Protein AF-A0A9P5EF82-F1 (afdb_monomer)

Foldseek 3Di:
DDDDDDDDDDDPPPDPPPPPPPPDDQKFADDAPQEDDDLAAADDQQYFYFDPWKWKWKDADPPPPTHTHTKGKAAVLLNLAQQQALVCSVDHDDDVVDLPDDCLNVLSAMEIETEMEHDFKMKMKMFTDNPDFQCAQVQKAKPPRPQPWDWDAPDRGMIITTDGDDQAWDKIWIDGNVQDPPNGGSYIYIYTHHYDDDPVLPDDPVDPQEQEQEADEDEQVSQPAGQEYEDDAGGYFYDDPPTGQLDAHEYHQSHQEYEYERNYEYQHAYEHAHPDQEGEDEYAYEHEPSSARRQQFNVVRGGNDHDPVGRDDSYHYPNDDPNRDYYYYHYHYD

Mean predicted aligned error: 6.25 Å

InterPro domains:
  IPR012334 Pectin lyase fold [G3DSA:2.160.20.10] (203-334)
  IPR023226 Glycoside hydrolase, family 49, N-terminal domain [PF17433] (24-184)
  IPR035953 Dextranase, N-terminal [G3DSA:2.60.350.10] (21-201)
  IPR035953 Dextranase, N-terminal [SSF101596] (24-195)

Radius of gyration: 23.67 Å; Cα contacts (8 Å, |Δi|>4): 769; chains: 1; bounding box: 60×86×52 Å

Sequence (334 aa):
MILPCWKFFSFLAAARLCELNDPESDITTWWHENSVVNTNTSVAADEVRRSRRYNVSVSLAGEDDFHHSFVYESIPRNGNGKMSDPAQPEEEYDFADGDGITIEAVEGINMDWTQFIYRKDVDVRIVTTDGSSIVTVSNVVIRPVDLGFTVKRPKYNTVLIRVPYQKSGTRFSVEFKDDLFTEEPRNGLIIFASPPLPKDLIPSKTSSNIQVIR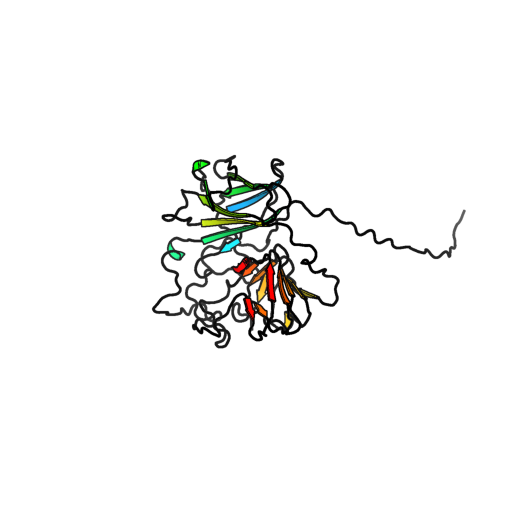PGKMTQDTFGSKPTMIFESGIHWIEKNGVLGKDHIKLSPKTHYVYFKPGAYVKAALEYTTTHPTFLTVGYGVLSGENYVYVAHTIKNYTAVKDDRFSLRMFWHQSAMDNQTWHCIGPTLN

Solvent-accessible surface area (backbone atoms only — not comparable to full-atom values): 18616 Å² total; per-residue (Å²): 133,86,83,87,87,86,86,88,81,86,80,83,78,79,78,75,82,72,76,78,77,71,78,80,68,56,63,46,60,43,76,66,88,58,52,41,72,63,93,68,49,60,73,59,79,71,45,41,49,28,38,74,43,52,50,41,26,43,20,54,64,88,67,81,60,65,47,63,31,42,31,37,42,47,46,62,62,38,25,48,66,58,22,22,29,59,88,41,57,88,43,64,57,88,52,96,85,56,88,84,76,72,63,49,63,77,73,59,33,32,44,29,36,34,59,35,36,42,71,50,42,25,31,40,38,41,32,48,66,72,74,57,69,53,89,49,62,90,39,53,47,54,39,70,76,82,73,75,61,54,71,44,59,91,45,60,38,30,41,36,35,44,46,74,64,44,91,83,29,52,71,36,41,50,39,47,64,96,42,39,58,86,92,46,46,29,70,30,36,35,42,35,48,30,40,74,75,59,70,92,78,53,84,67,84,88,45,91,50,53,34,78,43,68,57,41,85,35,47,84,85,70,65,66,64,31,40,28,38,36,38,40,56,38,42,27,26,36,37,43,97,89,26,46,29,51,47,63,48,73,43,32,52,57,25,37,33,42,36,28,32,64,47,13,38,34,43,37,31,38,33,40,40,28,77,56,58,60,31,39,40,29,27,55,14,38,40,23,47,63,54,48,34,67,50,19,10,59,90,62,68,18,23,50,47,85,39,100,85,46,31,68,49,65,74,39,61,88,48,74,58,90,82,53,44,77,46,80,50,62,59,42,80,83

pLDDT: mean 91.87, std 15.98, range [27.56, 98.94]

Structure (mmCIF, N/CA/C/O backbone):
data_AF-A0A9P5EF82-F1
#
_entry.id   AF-A0A9P5EF82-F1
#
loop_
_atom_site.group_PDB
_atom_site.id
_atom_site.type_symbol
_atom_site.label_atom_id
_atom_site.label_alt_id
_atom_site.label_comp_id
_atom_site.label_asym_id
_atom_site.label_entity_id
_atom_site.label_seq_id
_atom_site.pdbx_PDB_ins_code
_atom_site.Cartn_x
_atom_site.Cartn_y
_atom_site.Cartn_z
_atom_site.occupancy
_atom_site.B_iso_or_equiv
_atom_site.auth_seq_id
_atom_site.auth_comp_id
_atom_site.auth_asym_id
_atom_site.auth_atom_id
_atom_site.pdbx_PDB_model_num
ATOM 1 N N . MET A 1 1 ? 19.360 66.299 26.617 1.00 33.91 1 MET A N 1
ATOM 2 C CA . MET A 1 1 ? 19.340 66.410 25.142 1.00 33.91 1 MET A CA 1
ATOM 3 C C . MET A 1 1 ? 20.458 65.523 24.604 1.00 33.91 1 MET A C 1
ATOM 5 O O . MET A 1 1 ? 21.537 65.607 25.163 1.00 33.91 1 MET A O 1
ATOM 9 N N . ILE A 1 2 ? 20.184 64.704 23.578 1.00 33.34 2 ILE A N 1
ATOM 10 C CA . ILE A 1 2 ? 21.154 63.938 22.754 1.00 33.34 2 ILE A CA 1
ATOM 11 C C . ILE A 1 2 ? 21.987 62.833 23.469 1.00 33.34 2 ILE A C 1
ATOM 13 O O . ILE A 1 2 ? 22.946 63.083 24.188 1.00 33.34 2 ILE A O 1
ATOM 17 N N . LEU A 1 3 ? 21.593 61.585 23.182 1.00 30.75 3 LEU A N 1
ATOM 18 C CA . LEU A 1 3 ? 22.418 60.364 23.018 1.00 30.75 3 LEU A CA 1
ATOM 19 C C . LEU A 1 3 ? 22.772 60.229 21.507 1.00 30.75 3 LEU A C 1
ATOM 21 O O . LEU A 1 3 ? 22.269 61.053 20.739 1.00 30.75 3 LEU A O 1
ATOM 25 N N . PRO A 1 4 ? 23.463 59.181 20.995 1.00 53.03 4 PRO A N 1
ATOM 26 C CA . PRO A 1 4 ? 24.239 58.102 21.629 1.00 53.03 4 PRO A CA 1
ATOM 27 C C . PRO A 1 4 ? 25.746 58.272 21.258 1.00 53.03 4 PRO A C 1
ATOM 29 O O . PRO A 1 4 ? 26.153 59.392 20.978 1.00 53.03 4 PRO A O 1
ATOM 32 N N . CYS A 1 5 ? 26.676 57.305 21.216 1.00 29.88 5 CYS A N 1
ATOM 33 C CA . CYS A 1 5 ? 26.733 55.862 21.532 1.00 29.88 5 CYS A CA 1
ATOM 34 C C . CYS A 1 5 ? 28.132 55.596 22.180 1.00 29.88 5 CYS A C 1
ATOM 36 O O . CYS A 1 5 ? 28.610 56.490 22.866 1.00 29.88 5 CYS A O 1
ATOM 38 N N . TRP A 1 6 ? 28.884 54.489 22.096 1.00 27.95 6 TRP A N 1
ATOM 39 C CA . TRP A 1 6 ? 28.850 53.209 21.358 1.00 27.95 6 TRP A CA 1
ATOM 40 C C . TRP A 1 6 ? 28.968 52.017 22.331 1.00 27.95 6 TRP A C 1
ATOM 42 O O . TRP A 1 6 ? 29.100 52.197 23.540 1.00 27.95 6 TRP A O 1
ATOM 52 N N . LYS A 1 7 ? 28.926 50.783 21.811 1.00 31.58 7 LYS A N 1
ATOM 53 C CA . LYS A 1 7 ? 29.223 49.549 22.560 1.00 31.58 7 LYS A CA 1
ATOM 54 C C . LYS A 1 7 ? 30.123 48.622 21.745 1.00 31.58 7 LYS A C 1
ATOM 56 O O . LYS A 1 7 ? 29.909 48.478 20.548 1.00 31.58 7 LYS A O 1
ATOM 61 N N . PHE A 1 8 ? 31.014 47.906 22.427 1.00 29.19 8 PHE A N 1
ATOM 62 C CA . PHE A 1 8 ? 31.542 46.616 21.981 1.00 29.19 8 PHE A CA 1
ATOM 63 C C . PHE A 1 8 ? 31.562 45.663 23.179 1.00 29.19 8 PHE A C 1
ATOM 65 O O . PHE A 1 8 ? 32.295 45.889 24.134 1.00 29.19 8 PHE A O 1
ATOM 72 N N . PHE A 1 9 ? 30.740 44.615 23.129 1.00 32.44 9 PHE A N 1
ATOM 73 C CA . PHE A 1 9 ? 30.825 43.449 24.009 1.00 32.44 9 PHE A CA 1
ATOM 74 C C . PHE A 1 9 ? 30.297 42.239 23.238 1.00 32.44 9 PHE A C 1
ATOM 76 O O . PHE A 1 9 ? 29.135 42.216 22.829 1.00 32.44 9 PHE A O 1
ATOM 83 N N . SER A 1 10 ? 31.165 41.259 23.004 1.00 27.56 10 SER A N 1
ATOM 84 C CA . SER A 1 10 ? 30.836 40.053 22.244 1.00 27.56 10 SER A CA 1
ATOM 85 C C . SER A 1 10 ? 30.016 39.090 23.100 1.00 27.56 10 SER A C 1
ATOM 87 O O . SER A 1 10 ? 30.459 38.679 24.170 1.00 27.56 10 SER A O 1
ATOM 89 N N . PHE A 1 11 ? 28.839 38.688 22.621 1.00 30.27 11 PHE A N 1
ATOM 90 C CA . PHE A 1 11 ? 28.053 37.637 23.265 1.00 30.27 11 PHE A CA 1
ATOM 91 C C . PHE A 1 11 ? 28.627 36.254 22.936 1.00 30.27 11 PHE A C 1
ATOM 93 O O . PHE A 1 11 ? 28.590 35.826 21.783 1.00 30.27 11 PHE A O 1
ATOM 100 N N . LEU A 1 12 ? 29.060 35.507 23.958 1.00 31.36 12 LEU A N 1
ATOM 101 C CA . LEU A 1 12 ? 29.078 34.046 23.869 1.00 31.36 12 LEU A CA 1
ATOM 102 C C . LEU A 1 12 ? 27.631 33.545 23.952 1.00 31.36 12 LEU A C 1
ATOM 104 O O . LEU A 1 12 ? 27.089 33.336 25.037 1.00 31.36 12 LEU A O 1
ATOM 108 N N . ALA A 1 13 ? 27.003 33.341 22.797 1.00 32.06 13 ALA A N 1
ATOM 109 C CA . ALA A 1 13 ? 25.751 32.603 22.708 1.00 32.06 13 ALA A CA 1
ATOM 110 C C . ALA A 1 13 ? 26.040 31.100 22.868 1.00 32.06 13 ALA A C 1
ATOM 112 O O . ALA A 1 13 ? 26.256 30.384 21.891 1.00 32.06 13 ALA A O 1
ATOM 113 N N . ALA A 1 14 ? 26.070 30.620 24.114 1.00 32.91 14 ALA A N 1
ATOM 114 C CA . ALA A 1 14 ? 26.144 29.194 24.412 1.00 32.91 14 ALA A CA 1
ATOM 115 C C . ALA A 1 14 ? 24.828 28.512 23.999 1.00 32.91 14 ALA A C 1
ATOM 117 O O . ALA A 1 14 ? 23.885 28.414 24.787 1.00 32.91 14 ALA A O 1
ATOM 118 N N . ALA A 1 15 ? 24.758 28.071 22.742 1.00 34.19 15 ALA A N 1
ATOM 119 C CA . ALA A 1 15 ? 23.610 27.370 22.187 1.00 34.19 15 ALA A CA 1
ATOM 120 C C . ALA A 1 15 ? 23.435 26.001 22.866 1.00 34.19 15 ALA A C 1
ATOM 122 O O . ALA A 1 15 ? 23.972 24.988 22.419 1.00 34.19 15 ALA A O 1
ATOM 123 N N . ARG A 1 16 ? 22.659 25.962 23.955 1.00 34.47 16 ARG A N 1
ATOM 124 C CA . ARG A 1 16 ? 22.084 24.708 24.444 1.00 34.47 16 ARG A CA 1
ATOM 125 C C . ARG A 1 16 ? 21.161 24.164 23.361 1.00 34.47 16 ARG A C 1
ATOM 127 O O . ARG A 1 16 ? 20.091 24.726 23.135 1.00 34.47 16 ARG A O 1
ATOM 134 N N . LEU A 1 17 ? 21.540 23.039 22.757 1.00 35.22 17 LEU A N 1
ATOM 135 C CA . LEU A 1 17 ? 20.566 22.151 22.137 1.00 35.22 17 LEU A CA 1
ATOM 136 C C . LEU A 1 17 ? 19.694 21.574 23.259 1.00 35.22 17 LEU A C 1
ATOM 138 O O . LEU A 1 17 ? 19.993 20.528 23.827 1.00 35.22 17 LEU A O 1
ATOM 142 N N . CYS A 1 18 ? 18.610 22.273 23.584 1.00 32.91 18 CYS A N 1
ATOM 143 C CA . CYS A 1 18 ? 17.400 21.564 23.955 1.00 32.91 18 CYS A CA 1
ATOM 144 C C . CYS A 1 18 ? 16.834 21.001 22.653 1.00 32.91 18 CYS A C 1
ATOM 146 O O . CYS A 1 18 ? 16.188 21.723 21.895 1.00 32.91 18 CYS A O 1
ATOM 148 N N . GLU A 1 19 ? 17.082 19.720 22.392 1.00 40.50 19 GLU A N 1
ATOM 149 C CA . GLU A 1 19 ? 16.173 18.961 21.544 1.00 40.50 19 GLU A CA 1
ATOM 150 C C . GLU A 1 19 ? 14.799 19.027 22.222 1.00 40.50 19 GLU A C 1
ATOM 152 O O . GLU A 1 19 ? 14.602 18.448 23.297 1.00 40.50 19 GLU A O 1
ATOM 157 N N . LEU A 1 20 ? 13.859 19.778 21.636 1.00 35.59 20 LEU A N 1
ATOM 158 C CA . LEU A 1 20 ? 12.455 19.590 21.972 1.00 35.59 20 LEU A CA 1
ATOM 159 C C . LEU A 1 20 ? 12.095 18.186 21.491 1.00 35.59 20 LEU A C 1
ATOM 161 O O . LEU A 1 20 ? 11.847 17.955 20.311 1.00 35.59 20 LEU A O 1
ATOM 165 N N . ASN A 1 21 ? 12.102 17.248 22.432 1.00 41.69 21 ASN A N 1
ATOM 166 C CA . ASN A 1 21 ? 11.398 15.992 22.280 1.00 41.69 21 ASN A CA 1
ATOM 167 C C . ASN A 1 21 ? 9.902 16.323 22.293 1.00 41.69 21 ASN A C 1
ATOM 169 O O . ASN A 1 21 ? 9.271 16.272 23.350 1.00 41.69 21 ASN A O 1
ATOM 173 N N . ASP A 1 22 ? 9.360 16.699 21.131 1.00 46.22 22 ASP A N 1
ATOM 174 C CA . ASP A 1 22 ? 7.915 16.683 20.921 1.00 46.22 22 ASP A CA 1
ATOM 175 C C . ASP A 1 22 ? 7.404 15.295 21.337 1.00 46.22 22 ASP A C 1
ATOM 177 O O . ASP A 1 22 ? 7.985 14.279 20.927 1.00 46.22 22 ASP A O 1
ATOM 181 N N . PRO A 1 23 ? 6.371 15.214 22.195 1.00 59.19 23 PRO A N 1
ATOM 182 C CA . PRO A 1 23 ? 5.879 13.936 22.678 1.00 59.19 23 PRO A CA 1
ATOM 183 C C . PRO A 1 23 ? 5.382 13.109 21.492 1.00 59.19 23 PRO A C 1
ATOM 185 O O . PRO A 1 23 ? 4.527 13.549 20.724 1.00 59.19 23 PRO A O 1
ATOM 188 N N . GLU A 1 24 ? 5.934 11.906 21.327 1.00 77.19 24 GLU A N 1
ATOM 189 C CA . GLU A 1 24 ? 5.551 11.032 20.221 1.00 77.19 24 GLU A CA 1
ATOM 190 C C . GLU A 1 24 ? 4.060 10.695 20.308 1.00 77.19 24 GLU A C 1
ATOM 192 O O . GLU A 1 24 ? 3.641 10.004 21.236 1.00 77.19 24 GLU A O 1
ATOM 197 N N . SER A 1 25 ? 3.283 11.166 19.328 1.00 88.19 25 SER A N 1
ATOM 198 C CA . SER A 1 25 ? 1.824 11.043 19.336 1.00 88.19 25 SER A CA 1
ATOM 199 C C . SER A 1 25 ? 1.349 9.607 19.577 1.00 88.19 25 SER A C 1
ATOM 201 O O . SER A 1 25 ? 1.890 8.644 19.015 1.00 88.19 25 SER A O 1
ATOM 203 N N . ASP A 1 26 ? 0.299 9.476 20.390 1.00 95.69 26 ASP A N 1
ATOM 204 C CA . ASP A 1 26 ? -0.364 8.202 20.670 1.00 95.69 26 ASP A CA 1
ATOM 205 C C . ASP A 1 26 ? -1.111 7.637 19.456 1.00 95.69 26 ASP A C 1
ATOM 207 O O . ASP A 1 26 ? -1.327 6.427 19.397 1.00 95.69 26 ASP A O 1
ATOM 211 N N . ILE A 1 27 ? -1.467 8.495 18.492 1.00 97.31 27 ILE A N 1
ATOM 212 C CA . ILE A 1 27 ? -2.071 8.141 17.202 1.00 97.31 27 ILE A CA 1
ATOM 213 C C . ILE A 1 27 ? -1.319 8.869 16.076 1.00 97.31 27 ILE A C 1
ATOM 215 O O . ILE A 1 27 ? -1.020 10.060 16.175 1.00 97.31 27 ILE A O 1
ATOM 219 N N . THR A 1 28 ? -1.042 8.181 14.969 1.00 98.06 28 THR A N 1
ATOM 220 C CA . THR A 1 28 ? -0.616 8.812 13.710 1.00 98.06 28 THR A CA 1
ATOM 221 C C . THR A 1 28 ? -1.421 8.242 12.551 1.00 98.06 28 THR A C 1
ATOM 223 O O . THR A 1 28 ? -1.208 7.099 12.144 1.00 98.06 28 THR A O 1
ATOM 226 N N . THR A 1 29 ? -2.317 9.057 12.003 1.00 98.62 29 THR A N 1
ATOM 227 C CA . THR A 1 29 ? -2.958 8.842 10.701 1.00 98.62 29 THR A CA 1
ATOM 228 C C . THR A 1 29 ? -2.296 9.734 9.640 1.00 98.62 29 THR A C 1
ATOM 230 O O . THR A 1 29 ? -1.375 10.499 9.940 1.00 98.62 29 THR A O 1
ATOM 233 N N . TRP A 1 30 ? -2.728 9.624 8.385 1.00 98.69 30 TRP A N 1
ATOM 234 C CA . TRP A 1 30 ? -2.288 10.480 7.280 1.00 98.69 30 TRP A CA 1
ATOM 235 C C . TRP A 1 30 ? -3.363 10.573 6.192 1.00 98.69 30 TRP A C 1
ATOM 237 O O . TRP A 1 30 ? -4.360 9.848 6.225 1.00 98.69 30 TRP A O 1
ATOM 247 N N . TRP A 1 31 ? -3.143 11.470 5.229 1.00 98.56 31 TRP A N 1
ATOM 248 C CA . TRP A 1 31 ? -4.040 11.752 4.110 1.00 98.56 31 TRP A CA 1
ATOM 249 C C . TRP A 1 31 ? -3.258 11.976 2.803 1.00 98.56 31 TRP A C 1
ATOM 251 O O . TRP A 1 31 ? -2.053 12.227 2.843 1.00 98.56 31 TRP A O 1
ATOM 261 N N . HIS A 1 32 ? -3.948 11.896 1.661 1.00 98.44 32 HIS A N 1
ATOM 262 C CA . HIS A 1 32 ? -3.434 12.256 0.333 1.00 98.44 32 HIS A CA 1
ATOM 263 C C . HIS A 1 32 ? -4.398 13.249 -0.321 1.00 98.44 32 HIS A C 1
ATOM 265 O O . HIS A 1 32 ? -5.534 12.892 -0.635 1.00 98.44 32 HIS A O 1
ATOM 271 N N . GLU A 1 33 ? -3.948 14.488 -0.536 1.00 97.75 33 GLU A N 1
ATOM 272 C CA . GLU A 1 33 ? -4.777 15.539 -1.150 1.00 97.75 33 GLU A CA 1
ATOM 273 C C . GLU A 1 33 ? -5.149 15.202 -2.599 1.00 97.75 33 GLU A C 1
ATOM 275 O O . GLU A 1 33 ? -6.315 15.295 -2.975 1.00 97.75 33 GLU A O 1
ATOM 280 N N . ASN A 1 34 ? -4.180 14.733 -3.395 1.00 98.00 34 ASN A N 1
ATOM 281 C CA . ASN A 1 34 ? -4.419 14.285 -4.767 1.00 98.00 34 ASN A CA 1
ATOM 282 C C . ASN A 1 34 ? -4.954 12.843 -4.767 1.00 98.00 34 ASN A C 1
ATOM 284 O O . ASN A 1 34 ? -4.248 11.885 -5.089 1.00 98.00 34 ASN A O 1
ATOM 288 N N . SER A 1 35 ? -6.193 12.679 -4.301 1.00 98.25 35 SER A N 1
ATOM 289 C CA . SER A 1 35 ? -6.866 11.385 -4.210 1.00 98.25 35 SER A CA 1
ATOM 290 C C . SER A 1 35 ? -8.224 11.379 -4.899 1.00 98.25 35 SER A C 1
ATOM 292 O O . SER A 1 35 ? -9.061 12.261 -4.691 1.00 98.25 35 SER A O 1
ATOM 294 N N . VAL A 1 36 ? -8.459 10.334 -5.690 1.00 98.56 36 VAL A N 1
ATOM 295 C CA . VAL A 1 36 ? -9.639 10.201 -6.547 1.00 98.56 36 VAL A CA 1
ATOM 296 C C . VAL A 1 36 ? -10.425 8.943 -6.216 1.00 98.56 36 VAL A C 1
ATOM 298 O O . VAL A 1 36 ? -9.857 7.882 -5.961 1.00 98.56 36 VAL A O 1
ATOM 301 N N . VAL A 1 37 ? -11.752 9.056 -6.258 1.00 98.12 37 VAL A N 1
ATOM 302 C CA . VAL A 1 37 ? -12.634 7.889 -6.337 1.00 98.12 37 VAL A CA 1
ATOM 303 C C . VAL A 1 37 ? -12.758 7.540 -7.813 1.00 98.12 37 VAL A C 1
ATOM 305 O O . VAL A 1 37 ? -13.387 8.267 -8.579 1.00 98.12 37 VAL A O 1
ATOM 308 N N . ASN A 1 38 ? -12.123 6.444 -8.209 1.00 97.75 38 ASN A N 1
ATOM 309 C CA . ASN A 1 38 ? -12.163 5.906 -9.560 1.00 97.75 38 ASN A CA 1
ATOM 310 C C . ASN A 1 38 ? -12.310 4.394 -9.439 1.00 97.75 38 ASN A C 1
ATOM 312 O O . ASN A 1 38 ? -11.459 3.749 -8.835 1.00 97.75 38 ASN A O 1
ATOM 316 N N . THR A 1 39 ? -13.370 3.835 -10.010 1.00 97.00 39 THR A N 1
ATOM 317 C CA . THR A 1 39 ? -13.728 2.424 -9.837 1.00 97.00 39 THR A CA 1
ATOM 318 C C . THR A 1 39 ? -13.354 1.538 -11.027 1.00 97.00 39 THR A C 1
ATOM 320 O O . THR A 1 39 ? -13.442 0.320 -10.905 1.00 97.00 39 THR A O 1
ATOM 323 N N . ASN A 1 40 ? -12.967 2.135 -12.167 1.00 95.06 40 ASN A N 1
ATOM 324 C CA . ASN A 1 40 ? -13.014 1.480 -13.483 1.00 95.06 40 ASN A CA 1
ATOM 325 C C . ASN A 1 40 ? -11.701 1.567 -14.281 1.00 95.06 40 ASN A C 1
ATOM 327 O O . ASN A 1 40 ? -11.394 0.637 -15.020 1.00 95.06 40 ASN A O 1
ATOM 331 N N . THR A 1 41 ? -10.942 2.664 -14.168 1.00 96.94 41 THR A N 1
ATOM 332 C CA . THR A 1 41 ? -9.704 2.878 -14.946 1.00 96.94 41 THR A CA 1
ATOM 333 C C . THR A 1 41 ? -8.483 2.975 -14.036 1.00 96.94 41 THR A C 1
ATOM 335 O O . THR A 1 41 ? -8.605 3.067 -12.809 1.00 96.94 41 THR A O 1
ATOM 338 N N . SER A 1 42 ? -7.287 2.999 -14.616 1.00 97.06 42 SER A N 1
ATOM 339 C CA . SER A 1 42 ? -6.107 3.539 -13.939 1.00 97.06 42 SER A CA 1
ATOM 340 C C . SER A 1 42 ? -6.338 4.988 -13.485 1.00 97.06 42 SER A C 1
ATOM 342 O O . SER A 1 42 ? -7.141 5.726 -14.064 1.00 97.06 42 SER A O 1
ATOM 344 N N . VAL A 1 43 ? -5.656 5.371 -12.406 1.00 98.31 43 VAL A N 1
ATOM 345 C CA . VAL A 1 43 ? -5.579 6.755 -11.907 1.00 98.31 43 VAL A CA 1
ATOM 346 C C . VAL A 1 43 ? -4.321 7.430 -12.461 1.00 98.31 43 VAL A C 1
ATOM 348 O O . VAL A 1 43 ? -3.410 6.743 -12.932 1.00 98.31 43 VAL A O 1
ATOM 351 N N . ALA A 1 44 ? -4.235 8.759 -12.407 1.00 98.31 44 ALA A N 1
ATOM 352 C CA . ALA A 1 44 ? -3.066 9.481 -12.901 1.00 98.31 44 ALA A CA 1
ATOM 353 C C . ALA A 1 44 ? -1.778 9.126 -12.128 1.00 98.31 44 ALA A C 1
ATOM 355 O O . ALA A 1 44 ? -1.790 8.542 -11.038 1.00 98.31 44 ALA A O 1
ATOM 356 N N . ALA A 1 45 ? -0.631 9.490 -12.704 1.00 98.44 45 ALA A N 1
ATOM 357 C CA . ALA A 1 45 ? 0.689 9.193 -12.149 1.00 98.44 45 ALA A CA 1
ATOM 358 C C . ALA A 1 45 ? 0.865 9.724 -10.711 1.00 98.44 45 ALA A C 1
ATOM 360 O O . ALA A 1 45 ? 1.423 9.039 -9.851 1.00 98.44 45 ALA A O 1
ATOM 361 N N . ASP A 1 46 ? 0.337 10.921 -10.466 1.00 98.50 46 ASP A N 1
ATOM 362 C CA . ASP A 1 46 ? 0.406 11.703 -9.237 1.00 98.50 46 ASP A CA 1
ATOM 363 C C . ASP A 1 46 ? -0.831 11.570 -8.332 1.00 98.50 46 ASP A C 1
ATOM 365 O O . ASP A 1 46 ? -0.876 12.212 -7.284 1.00 98.50 46 ASP A O 1
ATOM 369 N N . GLU A 1 47 ? -1.815 10.746 -8.703 1.00 98.81 47 GLU A N 1
ATOM 370 C CA . GLU A 1 47 ? -3.039 10.474 -7.933 1.00 98.81 47 GLU A CA 1
ATOM 371 C C . GLU A 1 47 ? -2.939 9.185 -7.098 1.00 98.81 47 GLU A C 1
ATOM 373 O O . GLU A 1 47 ? -2.195 8.262 -7.432 1.00 98.81 47 GLU A O 1
ATOM 378 N N . VAL A 1 48 ? -3.761 9.061 -6.053 1.00 98.81 48 VAL A N 1
ATOM 379 C CA . VAL A 1 48 ? -4.011 7.792 -5.338 1.00 98.81 48 VAL A CA 1
ATOM 380 C C . VAL A 1 48 ? -5.498 7.440 -5.384 1.00 98.81 48 VAL A C 1
ATOM 382 O O . VAL A 1 48 ? -6.351 8.288 -5.110 1.00 98.81 48 VAL A O 1
ATOM 385 N N . ARG A 1 49 ? -5.815 6.172 -5.684 1.00 98.81 49 ARG A N 1
ATOM 386 C CA . ARG A 1 49 ? -7.189 5.657 -5.629 1.00 98.81 49 ARG A CA 1
ATOM 387 C C . ARG A 1 49 ? -7.658 5.584 -4.172 1.00 98.81 49 ARG A C 1
ATOM 389 O O . ARG A 1 49 ? -7.016 4.952 -3.331 1.00 98.81 49 ARG A O 1
ATOM 396 N N . ARG A 1 50 ? -8.766 6.260 -3.878 1.00 98.62 50 ARG A N 1
ATOM 397 C CA . ARG A 1 50 ? -9.427 6.299 -2.569 1.00 98.62 50 ARG A CA 1
ATOM 398 C C . ARG A 1 50 ? -10.716 5.490 -2.622 1.00 98.62 50 ARG A C 1
ATOM 400 O O . ARG A 1 50 ? -11.395 5.535 -3.647 1.00 98.62 50 ARG A O 1
ATOM 407 N N . SER A 1 51 ? -11.076 4.859 -1.505 1.00 98.50 51 SER A N 1
ATOM 408 C CA . SER A 1 51 ? -12.334 4.119 -1.359 1.00 98.50 51 SER A CA 1
ATOM 409 C C . SER A 1 51 ? -13.537 4.880 -1.902 1.00 98.50 51 SER A C 1
ATOM 411 O O . SER A 1 51 ? -13.809 6.027 -1.517 1.00 98.50 51 SER A O 1
ATOM 413 N N . ARG A 1 52 ? -14.302 4.192 -2.750 1.00 96.88 52 ARG A N 1
ATOM 414 C CA . ARG A 1 52 ? -15.645 4.583 -3.187 1.00 96.88 52 ARG A CA 1
ATOM 415 C C . ARG A 1 52 ? -16.671 4.595 -2.048 1.00 96.88 52 ARG A C 1
ATOM 417 O O . ARG A 1 52 ? -17.680 5.296 -2.153 1.00 96.88 52 ARG A O 1
ATOM 424 N N . ARG A 1 53 ? -16.443 3.814 -0.983 1.00 96.75 53 ARG A N 1
ATOM 425 C CA . ARG A 1 53 ? -17.489 3.416 -0.025 1.00 96.75 53 ARG A CA 1
ATOM 426 C C . ARG A 1 53 ? -17.225 3.759 1.437 1.00 96.75 53 ARG A C 1
ATOM 428 O O . ARG A 1 53 ? -18.198 3.978 2.162 1.00 96.75 53 ARG A O 1
ATOM 435 N N . TYR A 1 54 ? -15.979 3.784 1.897 1.00 98.12 54 TYR A N 1
ATOM 436 C CA . TYR A 1 54 ? -15.668 3.901 3.320 1.00 98.12 54 TYR A CA 1
ATOM 437 C C . TYR A 1 54 ? -14.805 5.120 3.634 1.00 98.12 54 TYR A C 1
ATOM 439 O O . TYR A 1 54 ? -13.704 5.291 3.119 1.00 98.12 54 TYR A O 1
ATOM 447 N N . ASN A 1 55 ? -15.268 5.919 4.594 1.00 98.31 55 ASN A N 1
ATOM 448 C CA . ASN A 1 55 ? -14.431 6.860 5.329 1.00 98.31 55 ASN A CA 1
ATOM 449 C C . ASN A 1 55 ? -14.072 6.252 6.688 1.00 98.31 55 ASN A C 1
ATOM 451 O O . ASN A 1 55 ? -14.967 5.870 7.448 1.00 98.31 55 ASN A O 1
ATOM 455 N N . VAL A 1 56 ? -12.781 6.227 7.032 1.00 98.81 56 VAL A N 1
ATOM 456 C CA . VAL A 1 56 ? -12.307 5.812 8.360 1.00 98.81 56 VAL A CA 1
ATOM 457 C C . VAL A 1 56 ? -11.699 6.994 9.115 1.00 98.81 56 VAL A C 1
ATOM 459 O O . VAL A 1 56 ? -11.041 7.872 8.557 1.00 98.81 56 VAL A O 1
ATOM 462 N N . SER A 1 57 ? -11.947 7.027 10.420 1.00 98.81 57 SER A N 1
ATOM 463 C CA . SER A 1 57 ? -11.342 7.973 11.358 1.00 98.81 57 SER A CA 1
ATOM 464 C C . SER A 1 57 ? -11.050 7.278 12.687 1.00 98.81 57 SER A C 1
ATOM 466 O O . SER A 1 57 ? -11.749 6.333 13.053 1.00 98.81 57 SER A O 1
ATOM 468 N N . VAL A 1 58 ? -10.018 7.721 13.401 1.00 98.81 58 VAL A N 1
ATOM 469 C CA . VAL A 1 58 ? -9.518 7.081 14.628 1.00 98.81 58 VAL A CA 1
ATOM 470 C C . VAL A 1 58 ? -9.465 8.107 15.759 1.00 98.81 58 VAL A C 1
ATOM 472 O O . VAL A 1 58 ? -9.049 9.242 15.535 1.00 98.81 58 VAL A O 1
ATOM 475 N N . SER A 1 59 ? -9.891 7.699 16.952 1.00 98.62 59 SER A N 1
ATOM 476 C CA . SER A 1 59 ? -9.842 8.478 18.195 1.00 98.62 59 SER A CA 1
ATOM 477 C C . SER A 1 59 ? -9.202 7.650 19.307 1.00 98.62 59 SER A C 1
ATOM 479 O O . SER A 1 59 ? -9.230 6.417 19.249 1.00 98.62 59 SER A O 1
ATOM 481 N N . LEU A 1 60 ? -8.661 8.295 20.342 1.00 98.44 60 LEU A N 1
ATOM 482 C CA . LEU A 1 60 ? -8.315 7.594 21.578 1.00 98.44 60 LEU A CA 1
ATOM 483 C C . LEU A 1 60 ? -9.585 7.033 22.236 1.00 98.44 60 LEU A C 1
ATOM 485 O O . LEU A 1 60 ? -10.680 7.583 22.113 1.00 98.44 60 LEU A O 1
ATOM 489 N N . ALA A 1 61 ? -9.446 5.884 22.894 1.00 98.38 61 ALA A N 1
ATOM 490 C CA . ALA A 1 61 ? -10.554 5.075 23.393 1.00 98.38 61 ALA A CA 1
ATOM 491 C C . ALA A 1 61 ? -11.519 5.820 24.344 1.00 98.38 61 ALA A C 1
ATOM 493 O O . ALA A 1 61 ? -11.365 5.792 25.565 1.00 98.38 61 ALA A O 1
ATOM 494 N N . GLY A 1 62 ? -12.612 6.351 23.789 1.00 96.94 62 GLY A N 1
ATOM 495 C CA . GLY A 1 62 ? -13.663 7.081 24.501 1.00 96.94 62 GLY A CA 1
ATOM 496 C C . GLY A 1 62 ? -13.551 8.610 24.479 1.00 96.94 62 GLY A C 1
ATOM 497 O O . GLY A 1 62 ? -14.340 9.245 25.173 1.00 96.94 62 GLY A O 1
ATOM 498 N N . GLU A 1 63 ? -12.624 9.197 23.714 1.00 97.50 63 GLU A N 1
ATOM 499 C CA . GLU A 1 63 ? -12.386 10.655 23.706 1.00 97.50 63 GLU A CA 1
ATOM 500 C C . GLU A 1 63 ? -13.223 11.432 22.663 1.00 97.50 63 GLU A C 1
ATOM 502 O O . GLU A 1 63 ? -13.419 12.632 22.819 1.00 97.50 63 GLU A O 1
ATOM 507 N N . ASP A 1 64 ? -13.760 10.760 21.634 1.00 95.44 64 ASP A N 1
ATOM 508 C CA . ASP A 1 64 ? -14.592 11.315 20.533 1.00 95.44 64 ASP A CA 1
ATOM 509 C C . ASP A 1 64 ? -13.913 12.393 19.645 1.00 95.44 64 ASP A C 1
ATOM 511 O O . ASP A 1 64 ? -14.505 12.857 18.669 1.00 95.44 64 ASP A O 1
ATOM 515 N N . ASP A 1 65 ? -12.642 12.732 19.893 1.00 97.31 65 ASP A N 1
ATOM 516 C CA . ASP A 1 65 ? -11.798 13.495 18.960 1.00 97.31 65 ASP A CA 1
ATOM 517 C C . ASP A 1 65 ? -11.253 12.571 17.858 1.00 97.31 65 ASP A C 1
ATOM 519 O O . ASP A 1 65 ? -10.401 11.717 18.107 1.00 97.31 65 ASP A O 1
ATOM 523 N N . PHE A 1 66 ? -11.801 12.682 16.646 1.00 98.19 66 PHE A N 1
ATOM 524 C CA . PHE A 1 66 ? -11.579 11.732 15.553 1.00 98.19 66 PHE A CA 1
ATOM 525 C C . PHE A 1 66 ? -10.756 12.323 14.410 1.00 98.19 66 PHE A C 1
ATOM 527 O O . PH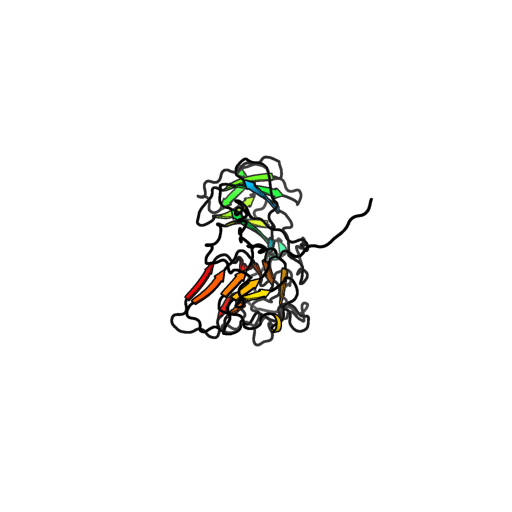E A 1 66 ? -11.255 13.130 13.622 1.00 98.19 66 PHE A O 1
ATOM 534 N N . HIS A 1 67 ? -9.542 11.812 14.223 1.00 98.25 67 HIS A N 1
ATOM 535 C CA . HIS A 1 67 ? -8.677 12.172 13.101 1.00 98.25 67 HIS A CA 1
ATOM 536 C C . HIS A 1 67 ? -8.957 11.273 11.887 1.00 98.25 67 HIS A C 1
ATOM 538 O O . HIS A 1 67 ? -9.135 10.061 12.029 1.00 98.25 67 HIS A O 1
ATOM 544 N N . HIS A 1 68 ? -8.993 11.838 10.679 1.00 98.50 68 HIS A N 1
ATOM 545 C CA . HIS A 1 68 ? -9.181 11.060 9.449 1.00 98.50 68 HIS A CA 1
ATOM 546 C C . HIS A 1 68 ? -7.981 10.151 9.160 1.00 98.50 68 HIS A C 1
ATOM 548 O O . HIS A 1 68 ? -6.836 10.542 9.386 1.00 98.50 68 HIS A O 1
ATOM 554 N N . SER A 1 69 ? -8.249 8.956 8.633 1.00 98.81 69 SER A N 1
ATOM 555 C CA . SER A 1 69 ? -7.241 8.009 8.155 1.00 98.81 69 SER A CA 1
ATOM 556 C C . SER A 1 69 ? -7.539 7.658 6.703 1.00 98.81 69 SER A C 1
ATOM 558 O O . SER A 1 69 ? -8.681 7.335 6.376 1.00 98.81 69 SER A O 1
ATOM 560 N N . PHE A 1 70 ? -6.539 7.763 5.826 1.00 98.88 70 PHE A N 1
ATOM 561 C CA . PHE A 1 70 ? -6.731 7.514 4.400 1.00 98.88 70 PHE A CA 1
ATOM 562 C C . PHE A 1 70 ? -7.151 6.068 4.120 1.00 98.88 70 PHE A C 1
ATOM 564 O O . PHE A 1 70 ? -6.484 5.134 4.564 1.00 98.88 70 PHE A O 1
ATOM 571 N N . VAL A 1 71 ? -8.223 5.905 3.342 1.00 98.94 71 VAL A N 1
ATOM 572 C CA . VAL A 1 71 ? -8.698 4.602 2.868 1.00 98.94 71 VAL A CA 1
ATOM 573 C C . VAL A 1 71 ? -8.328 4.465 1.394 1.00 98.94 71 VAL A C 1
ATOM 575 O O . VAL A 1 71 ? -8.918 5.123 0.534 1.00 98.94 71 VAL A O 1
ATOM 578 N N . TYR A 1 72 ? -7.309 3.657 1.129 1.00 98.94 72 TYR A N 1
ATOM 579 C CA . TYR A 1 72 ? -6.880 3.268 -0.210 1.00 98.94 72 TYR A CA 1
ATOM 580 C C . TYR A 1 72 ? -7.855 2.243 -0.790 1.00 98.94 72 TYR A C 1
ATOM 582 O O . TYR A 1 72 ? -8.436 1.482 -0.023 1.00 98.94 72 TYR A O 1
ATOM 590 N N . GLU A 1 73 ? -7.977 2.196 -2.116 1.00 98.88 73 GLU A N 1
ATOM 591 C CA . GLU A 1 73 ? -8.769 1.193 -2.840 1.00 98.88 73 GLU A CA 1
ATOM 592 C C . GLU A 1 73 ? -7.901 0.497 -3.898 1.00 98.88 73 GLU A C 1
ATOM 594 O O . GLU A 1 73 ? -7.171 1.160 -4.641 1.00 98.88 73 GLU A O 1
ATOM 599 N N . SER A 1 74 ? -8.018 -0.825 -4.011 1.00 98.81 74 SER A N 1
ATOM 600 C CA . SER A 1 74 ? -7.452 -1.625 -5.101 1.00 98.81 74 SER A CA 1
ATOM 601 C C . SER A 1 74 ? -8.552 -2.371 -5.848 1.00 98.81 74 SER A C 1
ATOM 603 O O . SER A 1 74 ? -9.532 -2.821 -5.248 1.00 98.81 74 SER A O 1
ATOM 605 N N . ILE A 1 75 ? -8.402 -2.486 -7.169 1.00 98.62 75 ILE A N 1
ATOM 606 C CA . ILE A 1 75 ? -9.422 -3.035 -8.073 1.00 98.62 75 ILE A CA 1
ATOM 607 C C . ILE A 1 75 ? -8.808 -4.079 -9.018 1.00 98.62 75 ILE A C 1
ATOM 609 O O . ILE A 1 75 ? -7.644 -3.932 -9.402 1.00 98.62 75 ILE A O 1
ATOM 613 N N . PRO A 1 76 ? -9.571 -5.101 -9.452 1.00 98.44 76 PRO A N 1
ATOM 614 C CA . PRO A 1 76 ? -9.135 -6.076 -10.444 1.00 98.44 76 PRO A CA 1
ATOM 615 C C . PRO A 1 76 ? -8.479 -5.420 -11.668 1.00 98.44 76 PRO A C 1
ATOM 617 O O . PRO A 1 76 ? -8.992 -4.450 -12.232 1.00 98.44 76 PRO A O 1
ATOM 620 N N . ARG A 1 77 ? -7.313 -5.946 -12.068 1.00 97.81 77 ARG A N 1
ATOM 621 C CA . ARG A 1 77 ? -6.471 -5.431 -13.169 1.00 97.81 77 ARG A CA 1
ATOM 622 C C . ARG A 1 77 ? -6.027 -3.967 -13.014 1.00 97.81 77 ARG A C 1
ATOM 624 O O . ARG A 1 77 ? -5.588 -3.365 -13.990 1.00 97.81 77 ARG A O 1
ATOM 631 N N . ASN A 1 78 ? -6.150 -3.371 -11.826 1.00 98.19 78 ASN A N 1
ATOM 632 C CA . ASN A 1 78 ? -5.844 -1.963 -11.529 1.00 98.19 78 ASN A CA 1
ATOM 633 C C . ASN A 1 78 ? -6.628 -0.938 -12.378 1.00 98.19 78 ASN A C 1
ATOM 635 O O . ASN A 1 78 ? -6.288 0.246 -12.384 1.00 98.19 78 ASN A O 1
ATOM 639 N N . GLY A 1 79 ? -7.665 -1.375 -13.102 1.00 97.12 79 GLY A N 1
ATOM 640 C CA . GLY A 1 79 ? -8.333 -0.579 -14.136 1.00 97.12 79 GLY A CA 1
ATOM 641 C C . GLY A 1 79 ? -7.539 -0.426 -15.445 1.00 97.12 79 GLY A C 1
ATOM 642 O O . GLY A 1 79 ? -7.883 0.423 -16.260 1.00 97.12 79 GLY A O 1
ATOM 643 N N . ASN A 1 80 ? -6.500 -1.240 -15.670 1.00 97.06 80 ASN A N 1
ATOM 644 C CA . ASN A 1 80 ? -5.746 -1.305 -16.930 1.00 97.06 80 ASN A CA 1
ATOM 645 C C . ASN A 1 80 ? -6.375 -2.261 -17.969 1.00 97.06 80 ASN A C 1
ATOM 647 O O . ASN A 1 80 ? -5.830 -2.423 -19.055 1.00 97.06 80 ASN A O 1
ATOM 651 N N . GLY A 1 81 ? -7.461 -2.972 -17.639 1.00 95.62 81 GLY A N 1
ATOM 652 C CA . GLY A 1 81 ? -7.973 -4.056 -18.492 1.00 95.62 81 GLY A CA 1
ATOM 653 C C . GLY A 1 81 ? -6.929 -5.163 -18.705 1.00 95.62 81 GLY A C 1
ATOM 654 O O . GLY A 1 81 ? -6.068 -5.380 -17.847 1.00 95.62 81 GLY A O 1
ATOM 655 N N . LYS A 1 82 ? -6.974 -5.877 -19.836 1.00 96.44 82 LYS A N 1
ATOM 656 C CA . LYS A 1 82 ? -5.955 -6.888 -20.175 1.00 96.44 82 LYS A CA 1
ATOM 657 C C . LYS A 1 82 ? -4.707 -6.296 -20.853 1.00 96.44 82 LYS A C 1
ATOM 659 O O . LYS A 1 82 ? -4.104 -6.960 -21.688 1.00 96.44 82 LYS A O 1
ATOM 664 N N . MET A 1 83 ? -4.317 -5.062 -20.529 1.00 96.62 83 MET A N 1
ATOM 665 C CA . MET A 1 83 ? -3.156 -4.377 -21.119 1.00 96.62 83 MET A CA 1
ATOM 666 C C . MET A 1 83 ? -1.924 -5.294 -21.240 1.00 96.62 83 MET A C 1
ATOM 668 O O . MET A 1 83 ? -1.436 -5.835 -20.245 1.00 96.62 83 MET A O 1
ATOM 672 N N . SER A 1 84 ? -1.418 -5.457 -22.463 1.00 97.12 84 SER A N 1
ATOM 673 C CA . SER A 1 84 ? -0.227 -6.257 -22.785 1.00 97.12 84 SER A CA 1
ATOM 674 C C . SER A 1 84 ? 1.073 -5.457 -22.676 1.00 97.12 84 SER A C 1
ATOM 676 O O . SER A 1 84 ? 2.117 -6.013 -22.328 1.00 97.12 84 SER A O 1
ATOM 678 N N . ASP A 1 85 ? 1.020 -4.146 -22.920 1.00 97.75 85 ASP A N 1
ATOM 679 C CA . ASP A 1 85 ? 2.167 -3.244 -22.911 1.00 97.75 85 ASP A CA 1
ATOM 680 C C . ASP A 1 85 ? 1.762 -1.871 -22.319 1.00 97.75 85 ASP A C 1
ATOM 682 O O . ASP A 1 85 ? 0.861 -1.229 -22.856 1.00 97.75 85 ASP A O 1
ATOM 686 N N . PRO A 1 86 ? 2.427 -1.361 -21.257 1.00 96.94 86 PRO A N 1
ATOM 687 C CA . PRO A 1 86 ? 2.102 -0.051 -20.670 1.00 96.94 86 PRO A CA 1
ATOM 688 C C . PRO A 1 86 ? 2.206 1.179 -21.595 1.00 96.94 86 PRO A C 1
ATOM 690 O O . PRO A 1 86 ? 1.759 2.258 -21.217 1.00 96.94 86 PRO A O 1
ATOM 693 N N . ALA A 1 87 ? 2.829 1.057 -22.771 1.00 97.06 87 ALA A N 1
ATOM 694 C CA . ALA A 1 87 ? 2.888 2.101 -23.799 1.00 97.06 87 ALA A CA 1
ATOM 695 C C . ALA A 1 87 ? 1.795 1.949 -24.876 1.00 97.06 87 ALA A C 1
ATOM 697 O O . ALA A 1 87 ? 1.616 2.860 -25.684 1.00 97.06 87 ALA A O 1
ATOM 698 N N . GLN A 1 88 ? 1.081 0.820 -24.900 1.00 95.31 88 GLN A N 1
ATOM 699 C CA . GLN A 1 88 ? 0.005 0.493 -25.841 1.00 95.31 88 GLN A CA 1
ATOM 700 C C . GLN A 1 88 ? -1.199 -0.058 -25.043 1.00 95.31 88 GLN A C 1
ATOM 702 O O . GLN A 1 88 ? -1.523 -1.239 -25.157 1.00 95.31 88 GLN A O 1
ATOM 707 N N . PRO A 1 89 ? -1.858 0.769 -24.199 1.00 89.38 89 PRO A N 1
ATOM 708 C CA . PRO A 1 89 ? -2.872 0.306 -23.243 1.00 89.38 89 PRO A CA 1
ATOM 709 C C . PRO A 1 89 ? -4.106 -0.348 -23.884 1.00 89.38 89 PRO A C 1
ATOM 711 O O . PRO A 1 89 ? -4.764 -1.158 -23.241 1.00 89.38 89 PRO A O 1
ATOM 714 N N . GLU A 1 90 ? -4.386 -0.030 -25.150 1.00 92.88 90 GLU A N 1
ATOM 715 C CA . GLU A 1 90 ? -5.477 -0.609 -25.949 1.00 92.88 90 GLU A CA 1
ATOM 716 C C . GLU A 1 90 ? -5.164 -2.026 -26.484 1.00 92.88 90 GLU A C 1
ATOM 718 O O . GLU A 1 90 ? -6.055 -2.700 -27.001 1.00 92.88 90 GLU A O 1
ATOM 723 N N . GLU A 1 91 ? -3.910 -2.494 -26.415 1.00 94.88 91 GLU A N 1
ATOM 724 C CA . GLU A 1 91 ? -3.528 -3.835 -26.877 1.00 94.88 91 GLU A CA 1
ATOM 725 C C . GLU A 1 91 ? -3.663 -4.854 -25.741 1.00 94.88 91 GLU A C 1
ATOM 727 O O . GLU A 1 91 ? -2.849 -4.883 -24.815 1.00 94.88 91 GLU A O 1
ATOM 732 N N . GLU A 1 92 ? -4.674 -5.721 -25.820 1.00 96.00 92 GLU A N 1
ATOM 733 C CA . GLU A 1 92 ? -4.890 -6.793 -24.842 1.00 96.00 92 GLU A CA 1
ATOM 734 C C . GLU A 1 92 ? -3.932 -7.986 -25.029 1.00 96.00 92 GLU A C 1
ATOM 736 O O . GLU A 1 92 ? -3.591 -8.363 -26.151 1.00 96.00 92 GLU A O 1
ATOM 741 N N . TYR A 1 93 ? -3.528 -8.630 -23.928 1.00 93.88 93 TYR A N 1
ATOM 742 C CA . TYR A 1 93 ? -2.890 -9.949 -23.973 1.00 93.88 93 TYR A CA 1
ATOM 743 C C . TYR A 1 93 ? -3.933 -11.061 -24.177 1.00 93.88 93 TYR A C 1
ATOM 745 O O . TYR A 1 93 ? -5.072 -10.971 -23.710 1.00 93.88 93 TYR A O 1
ATOM 753 N N . ASP A 1 94 ? -3.504 -12.167 -24.786 1.00 90.56 94 ASP A N 1
ATOM 754 C CA . ASP A 1 94 ? -4.283 -13.405 -24.876 1.00 90.56 94 ASP A CA 1
ATOM 755 C C . ASP A 1 94 ? -3.516 -14.560 -24.212 1.00 90.56 94 ASP A C 1
ATOM 757 O O . ASP A 1 94 ? -2.644 -15.194 -24.809 1.00 90.56 94 ASP A O 1
ATOM 761 N N . PHE A 1 95 ? -3.804 -14.795 -22.928 1.00 90.75 95 PHE A N 1
ATOM 762 C CA . PHE A 1 95 ? -3.342 -15.975 -22.198 1.00 90.75 95 PHE A CA 1
ATOM 763 C C . PHE A 1 95 ? -4.467 -17.007 -22.171 1.00 90.75 95 PHE A C 1
ATOM 765 O O . PHE A 1 95 ? -5.543 -16.724 -21.648 1.00 90.75 95 PHE A O 1
ATOM 772 N N . ALA A 1 96 ? -4.196 -18.219 -22.664 1.00 88.44 96 ALA A N 1
ATOM 773 C CA . ALA A 1 96 ? -5.176 -19.308 -22.703 1.00 88.44 96 ALA A CA 1
ATOM 774 C C . ALA A 1 96 ? -5.718 -19.696 -21.310 1.00 88.44 96 ALA A C 1
ATOM 776 O O . ALA A 1 96 ? -6.888 -20.045 -21.185 1.00 88.44 96 ALA A O 1
ATOM 777 N N . ASP A 1 97 ? -4.885 -19.577 -20.269 1.00 87.81 97 ASP A N 1
ATOM 778 C CA . ASP A 1 97 ? -5.253 -19.818 -18.864 1.00 87.81 97 ASP A CA 1
ATOM 779 C C . ASP A 1 97 ? -5.820 -18.558 -18.161 1.00 87.81 97 ASP A C 1
ATOM 781 O O . ASP A 1 97 ? -6.182 -18.602 -16.984 1.00 87.81 97 ASP A O 1
ATOM 785 N N . GLY A 1 98 ? -5.888 -17.420 -18.863 1.00 91.00 98 GLY A N 1
ATOM 786 C CA . GLY A 1 98 ? -6.238 -16.109 -18.313 1.00 91.00 98 GLY A CA 1
ATOM 787 C C . GLY A 1 98 ? -5.147 -15.477 -17.436 1.00 91.00 98 GLY A C 1
ATOM 788 O O . GLY A 1 98 ? -3.987 -15.883 -17.442 1.00 91.00 98 GLY A O 1
ATOM 789 N N . ASP A 1 99 ? -5.535 -14.448 -16.681 1.00 94.50 99 ASP A N 1
ATOM 790 C CA . ASP A 1 99 ? -4.719 -13.756 -15.667 1.00 94.50 99 ASP A CA 1
ATOM 791 C C . ASP A 1 99 ? -5.143 -14.084 -14.222 1.00 94.50 99 ASP A C 1
ATOM 793 O O . ASP A 1 99 ? -4.588 -13.544 -13.265 1.00 94.50 99 ASP A O 1
ATOM 797 N N . GLY A 1 100 ? -6.135 -14.965 -14.061 1.00 95.88 100 GLY A N 1
ATOM 798 C CA . GLY A 1 100 ? -6.789 -15.260 -12.785 1.00 95.88 100 GLY A CA 1
ATOM 799 C C . GLY A 1 100 ? -7.965 -14.340 -12.438 1.00 95.88 100 GLY A C 1
ATOM 800 O O . GLY A 1 100 ? -8.519 -14.496 -11.356 1.00 95.88 100 GLY A O 1
ATOM 801 N N . ILE A 1 101 ? -8.366 -13.414 -13.322 1.00 95.94 101 ILE A N 1
ATOM 802 C CA . ILE A 1 101 ? -9.511 -12.514 -13.108 1.00 95.94 101 ILE A CA 1
ATOM 803 C C . ILE A 1 101 ? -10.617 -12.821 -14.128 1.00 95.94 101 ILE A C 1
ATOM 805 O O . ILE A 1 101 ? -10.412 -12.845 -15.344 1.00 95.94 101 ILE A O 1
ATOM 809 N N . THR A 1 102 ? -11.828 -13.029 -13.634 1.00 92.56 102 THR A N 1
ATOM 810 C CA . THR A 1 102 ? -13.015 -13.439 -14.383 1.00 92.56 102 THR A CA 1
ATOM 811 C C . THR A 1 102 ? -14.209 -12.525 -14.076 1.00 92.56 102 THR A C 1
ATOM 813 O O . THR A 1 102 ? -14.361 -11.479 -14.709 1.00 92.56 102 THR A O 1
ATOM 816 N N . ILE A 1 103 ? -15.060 -12.910 -13.124 1.00 94.44 103 ILE A N 1
ATOM 817 C CA . ILE A 1 103 ? -16.310 -12.243 -12.747 1.00 94.44 103 ILE A CA 1
ATOM 818 C C . ILE A 1 103 ? -16.096 -11.074 -11.772 1.00 94.44 103 ILE A C 1
ATOM 820 O O . ILE A 1 103 ? -16.913 -10.159 -11.721 1.00 94.44 103 ILE A O 1
ATOM 824 N N . GLU A 1 104 ? -14.974 -11.048 -11.054 1.00 95.81 104 GLU A N 1
ATOM 825 C CA . GLU A 1 104 ? -14.655 -10.088 -9.990 1.00 95.81 104 GLU A CA 1
ATOM 826 C C . GLU A 1 104 ? -14.666 -8.643 -10.511 1.00 95.81 104 GLU A C 1
ATOM 828 O O . GLU A 1 104 ? -15.194 -7.740 -9.864 1.00 95.81 104 GLU A O 1
ATOM 833 N N . ALA A 1 105 ? -14.148 -8.436 -11.727 1.00 92.00 105 ALA A N 1
ATOM 834 C CA . ALA A 1 105 ? -14.149 -7.140 -12.404 1.00 92.00 105 ALA A CA 1
ATOM 835 C C . ALA A 1 105 ? -15.553 -6.692 -12.864 1.00 92.00 105 ALA A C 1
ATOM 837 O O . ALA A 1 105 ? -15.817 -5.494 -12.934 1.00 92.00 105 ALA A O 1
ATOM 838 N N . VAL A 1 106 ? -16.452 -7.635 -13.170 1.00 91.62 106 VAL A N 1
ATOM 839 C CA . VAL A 1 106 ? -17.832 -7.361 -13.620 1.00 91.62 106 VAL A CA 1
ATOM 840 C C . VAL A 1 106 ? -18.741 -7.063 -12.427 1.00 91.62 106 VAL A C 1
ATOM 842 O O . VAL A 1 106 ? -19.550 -6.141 -12.470 1.00 91.62 106 VAL A O 1
ATOM 845 N N . GLU A 1 107 ? -18.557 -7.802 -11.335 1.00 94.81 107 GLU A N 1
ATOM 846 C CA . GLU A 1 107 ? -19.269 -7.627 -10.066 1.00 94.81 107 GLU A CA 1
ATOM 847 C C . GLU A 1 107 ? -18.736 -6.450 -9.233 1.00 94.81 107 GLU A C 1
ATOM 849 O O . GLU A 1 107 ? -19.259 -6.165 -8.156 1.00 94.81 107 GLU A O 1
ATOM 854 N N . GLY A 1 108 ? -17.707 -5.748 -9.721 1.00 95.00 108 GLY A N 1
ATOM 855 C CA . GLY A 1 108 ? -17.129 -4.569 -9.078 1.00 95.00 108 GLY A CA 1
ATOM 856 C C . GLY A 1 108 ? -16.398 -4.865 -7.767 1.00 95.00 108 GLY A C 1
ATOM 857 O O . GLY A 1 108 ? -16.273 -3.954 -6.941 1.00 95.00 108 GLY A O 1
ATOM 858 N N . ILE A 1 109 ? -15.938 -6.107 -7.574 1.00 97.31 109 ILE A N 1
ATOM 859 C CA . ILE A 1 109 ? -15.206 -6.541 -6.378 1.00 97.31 109 ILE A CA 1
ATOM 860 C C . ILE A 1 109 ? -13.941 -5.690 -6.223 1.00 97.31 109 ILE A C 1
ATOM 862 O O . ILE A 1 109 ? -13.257 -5.394 -7.201 1.00 97.31 109 ILE A O 1
ATOM 866 N N . ASN A 1 110 ? -13.653 -5.249 -5.002 1.00 98.31 110 ASN A N 1
ATOM 867 C CA . ASN A 1 110 ? -12.525 -4.380 -4.679 1.00 98.31 110 ASN A CA 1
ATOM 868 C C . ASN A 1 110 ? -12.053 -4.588 -3.232 1.00 98.31 110 ASN A C 1
ATOM 870 O O . ASN A 1 110 ? -12.781 -5.124 -2.391 1.00 98.31 110 ASN A O 1
ATOM 874 N N . MET A 1 111 ? -10.821 -4.156 -2.959 1.00 98.75 111 MET A N 1
ATOM 875 C CA . MET A 1 111 ? -10.203 -4.211 -1.637 1.00 98.75 111 MET A CA 1
ATOM 876 C C . MET A 1 111 ? -9.834 -2.803 -1.173 1.00 98.75 111 MET A C 1
ATOM 878 O O . MET A 1 111 ? -8.901 -2.186 -1.685 1.00 98.75 111 MET A O 1
ATOM 882 N N . ASP A 1 112 ? -10.558 -2.327 -0.171 1.00 98.81 112 ASP A N 1
ATOM 883 C CA . ASP A 1 112 ? -10.272 -1.113 0.575 1.00 98.81 112 ASP A CA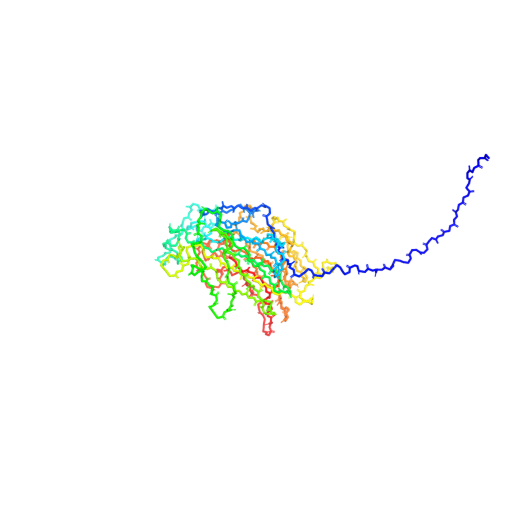 1
ATOM 884 C C . ASP A 1 112 ? -9.371 -1.414 1.779 1.00 98.81 112 ASP A C 1
ATOM 886 O O . ASP A 1 112 ? -9.565 -2.400 2.496 1.00 98.81 112 ASP A O 1
ATOM 890 N N . TRP A 1 113 ? -8.416 -0.535 2.086 1.00 98.94 113 TRP A N 1
ATOM 891 C CA . TRP A 1 113 ? -7.670 -0.629 3.343 1.00 98.94 113 TRP A CA 1
ATOM 892 C C . TRP A 1 113 ? -7.232 0.720 3.904 1.00 98.94 113 TRP A C 1
ATOM 894 O O . TRP A 1 113 ? -7.034 1.700 3.189 1.00 98.94 113 TRP A O 1
ATOM 904 N N . THR A 1 114 ? -7.023 0.760 5.218 1.00 98.94 114 THR A N 1
ATOM 905 C CA . THR A 1 114 ? -6.414 1.902 5.912 1.00 98.94 114 THR A CA 1
ATOM 906 C C . THR A 1 114 ? -5.378 1.431 6.924 1.00 98.94 114 THR A C 1
ATOM 908 O O . THR A 1 114 ? -5.558 0.422 7.609 1.00 98.94 114 THR A O 1
ATOM 911 N N . GLN A 1 115 ? -4.306 2.206 7.072 1.00 98.94 115 GLN A N 1
ATOM 912 C CA . GLN A 1 115 ? -3.248 1.973 8.049 1.00 98.94 115 GLN A CA 1
ATOM 913 C C . GLN A 1 115 ? -3.061 3.210 8.926 1.00 98.94 115 GLN A C 1
ATOM 915 O O . GLN A 1 115 ? -3.108 4.338 8.445 1.00 98.94 115 GLN A O 1
ATOM 920 N N . PHE A 1 116 ? -2.845 2.984 10.219 1.00 98.81 116 PHE A N 1
ATOM 921 C CA . PHE A 1 116 ? -2.510 4.024 11.187 1.00 98.81 116 PHE A CA 1
ATOM 922 C C . PHE A 1 116 ? -1.554 3.466 12.243 1.00 98.81 116 PHE A C 1
ATOM 924 O O . PHE A 1 116 ? -1.475 2.251 12.447 1.00 98.81 116 PHE A O 1
ATOM 931 N N . ILE A 1 117 ? -0.834 4.357 12.923 1.00 98.62 117 ILE A N 1
ATOM 932 C CA . ILE A 1 117 ? 0.017 4.017 14.068 1.00 98.62 117 ILE A CA 1
ATOM 933 C C . ILE A 1 117 ? -0.745 4.333 15.357 1.00 98.62 117 ILE A C 1
ATOM 935 O O . ILE A 1 117 ? -1.385 5.380 15.438 1.00 98.62 117 ILE A O 1
ATOM 939 N N . TYR A 1 118 ? -0.670 3.458 16.360 1.00 98.44 118 TYR A N 1
ATOM 940 C CA . TYR A 1 118 ? -1.298 3.645 17.678 1.00 98.44 118 TYR A CA 1
ATOM 941 C C . TYR A 1 118 ? -0.417 3.142 18.834 1.00 98.44 118 TYR A C 1
ATOM 943 O O . TYR A 1 118 ? 0.398 2.237 18.647 1.00 98.44 118 TYR A O 1
ATOM 951 N N . ARG A 1 119 ? -0.574 3.730 20.029 1.00 97.88 119 ARG A N 1
ATOM 952 C CA . ARG A 1 119 ? 0.183 3.397 21.265 1.00 97.88 119 ARG A CA 1
ATOM 953 C C . ARG A 1 119 ? -0.687 2.994 22.457 1.00 97.88 119 ARG A C 1
ATOM 955 O O . ARG A 1 119 ? -0.172 2.515 23.466 1.00 97.88 119 ARG A O 1
ATOM 962 N N . LYS A 1 120 ? -1.988 3.242 22.345 1.00 98.06 120 LYS A N 1
ATOM 963 C CA . LYS A 1 120 ? -3.034 3.070 23.357 1.00 98.06 120 LYS A CA 1
ATOM 964 C C . LYS A 1 120 ? -4.273 2.504 22.670 1.00 98.06 120 LYS A C 1
ATOM 966 O O . LYS A 1 120 ? -4.339 2.492 21.442 1.00 98.06 120 LYS A O 1
ATOM 971 N N . ASP A 1 121 ? -5.239 2.042 23.454 1.00 98.62 121 ASP A N 1
ATOM 972 C CA . ASP A 1 121 ? -6.549 1.652 22.941 1.00 98.62 121 ASP A CA 1
ATOM 973 C C . ASP A 1 121 ? -7.170 2.799 22.128 1.00 98.62 121 ASP A C 1
ATOM 975 O O . ASP A 1 121 ? -7.148 3.961 22.548 1.00 98.62 121 ASP A O 1
ATOM 979 N N . VAL A 1 122 ? -7.756 2.461 20.980 1.00 98.81 122 VAL A N 1
ATOM 980 C CA . VAL A 1 122 ? -8.434 3.414 20.092 1.00 98.81 122 VAL A CA 1
ATOM 981 C C . VAL A 1 122 ? -9.863 2.977 19.803 1.00 98.81 122 VAL A C 1
ATOM 983 O O . VAL A 1 122 ? -10.188 1.788 19.823 1.00 98.81 122 VAL A O 1
ATOM 986 N N . ASP A 1 123 ? -10.717 3.943 19.487 1.00 98.81 123 ASP A N 1
ATOM 987 C CA . ASP A 1 123 ? -11.973 3.689 18.794 1.00 98.81 123 ASP A CA 1
ATOM 988 C C . ASP A 1 123 ? -11.789 4.007 17.301 1.00 98.81 123 ASP A C 1
ATOM 990 O O . ASP A 1 123 ? -11.401 5.114 16.924 1.00 98.81 123 ASP A O 1
ATOM 994 N N . VAL A 1 124 ? -12.059 3.025 16.439 1.00 98.81 124 VAL A N 1
ATOM 995 C CA . VAL A 1 124 ? -12.025 3.156 14.975 1.00 98.81 124 VAL A CA 1
ATOM 996 C C . VAL A 1 124 ? -13.452 3.354 14.475 1.00 98.81 124 VAL A C 1
ATOM 998 O O . VAL A 1 124 ? -14.306 2.484 14.654 1.00 98.81 124 VAL A O 1
ATOM 1001 N N . ARG A 1 125 ? -13.719 4.501 13.849 1.00 98.56 125 ARG A N 1
ATOM 1002 C CA . ARG A 1 125 ? -15.026 4.892 13.311 1.00 98.56 125 ARG A CA 1
ATOM 1003 C C . ARG A 1 125 ? -15.037 4.748 11.795 1.00 98.56 125 ARG A C 1
ATOM 1005 O O . ARG A 1 125 ? -14.309 5.459 11.103 1.00 98.56 125 ARG A O 1
ATOM 1012 N N . ILE A 1 126 ? -15.900 3.864 11.307 1.00 98.00 126 ILE A N 1
ATOM 1013 C CA . ILE A 1 126 ? -16.116 3.556 9.890 1.00 98.00 126 ILE A CA 1
ATOM 1014 C C . ILE A 1 126 ? -17.472 4.138 9.483 1.00 98.00 126 ILE A C 1
ATOM 1016 O O . ILE A 1 126 ? -18.472 3.907 10.168 1.00 98.00 126 ILE A O 1
ATOM 1020 N N . VAL A 1 127 ? -17.510 4.891 8.385 1.00 96.75 127 VAL A N 1
ATOM 1021 C CA . VAL A 1 127 ? -18.719 5.529 7.844 1.00 96.75 127 VAL A CA 1
ATOM 1022 C C . VAL A 1 127 ? -18.894 5.134 6.381 1.00 96.75 127 VAL A C 1
ATOM 1024 O O . VAL A 1 127 ? -17.967 5.326 5.595 1.00 96.75 127 VAL A O 1
ATOM 1027 N N . THR A 1 128 ? -20.073 4.633 6.007 1.00 94.81 128 THR A N 1
ATOM 1028 C CA . THR A 1 128 ? -20.419 4.377 4.600 1.00 94.81 128 THR A CA 1
ATOM 1029 C C . THR A 1 128 ? -20.795 5.679 3.880 1.00 94.81 128 THR A C 1
ATOM 1031 O O . THR A 1 128 ? -21.584 6.484 4.391 1.00 94.81 128 THR A O 1
ATOM 1034 N N . THR A 1 129 ? -20.195 5.906 2.708 1.00 92.00 129 THR A N 1
ATOM 1035 C CA . THR A 1 129 ? -20.287 7.148 1.910 1.00 92.00 129 THR A CA 1
ATOM 1036 C C . THR A 1 129 ? -21.141 7.020 0.651 1.00 92.00 129 THR A C 1
ATOM 1038 O O . THR A 1 129 ? -21.555 8.032 0.095 1.00 92.00 129 THR A O 1
ATOM 1041 N N . ASP A 1 130 ? -21.435 5.794 0.229 1.00 85.12 130 ASP A N 1
ATOM 1042 C CA . ASP A 1 130 ? -22.276 5.429 -0.921 1.00 85.12 130 ASP A CA 1
ATOM 1043 C C . ASP A 1 130 ? -23.791 5.565 -0.651 1.00 85.12 130 ASP A C 1
ATOM 1045 O O . ASP A 1 130 ? -24.611 5.339 -1.536 1.00 85.12 130 ASP A O 1
ATOM 1049 N N . GLY A 1 131 ? -24.173 5.910 0.583 1.00 80.69 131 GLY A N 1
ATOM 1050 C CA . GLY A 1 131 ? -25.563 5.943 1.045 1.00 80.69 131 GLY A CA 1
ATOM 1051 C C . GLY A 1 131 ? -26.085 4.604 1.582 1.00 80.69 131 GLY A C 1
ATOM 1052 O O . GLY A 1 131 ? -27.219 4.556 2.062 1.00 80.69 131 GLY A O 1
ATOM 1053 N N . SER A 1 132 ? -25.283 3.532 1.566 1.00 83.19 132 SER A N 1
ATOM 1054 C CA . SER A 1 132 ? -25.671 2.242 2.151 1.00 83.19 132 SER A CA 1
ATOM 1055 C C . SER A 1 132 ? -25.796 2.324 3.678 1.00 83.19 132 SER A C 1
ATOM 1057 O O . SER A 1 132 ? -25.042 3.029 4.357 1.00 83.19 132 SER A O 1
ATOM 1059 N N . SER A 1 133 ? -26.768 1.600 4.242 1.00 81.62 133 SER A N 1
ATOM 1060 C CA . SER A 1 133 ? -27.039 1.586 5.683 1.00 81.62 133 SER A CA 1
ATOM 1061 C C . SER A 1 133 ? -26.563 0.296 6.341 1.00 81.62 133 SER A C 1
ATOM 1063 O O . SER A 1 133 ? -26.839 -0.795 5.852 1.00 81.62 133 SER A O 1
ATOM 1065 N N . ILE A 1 134 ? -25.957 0.413 7.516 1.00 82.19 134 ILE A N 1
ATOM 1066 C CA . ILE A 1 134 ? -25.541 -0.704 8.360 1.00 82.19 134 ILE A CA 1
ATOM 1067 C C . ILE A 1 134 ? -26.724 -1.053 9.273 1.00 82.19 134 ILE A C 1
ATOM 1069 O O . ILE A 1 134 ? -26.973 -0.366 10.267 1.00 82.19 134 ILE A O 1
ATOM 1073 N N . VAL A 1 135 ? -27.502 -2.086 8.935 1.00 72.19 135 VAL A N 1
ATOM 1074 C CA . VAL A 1 135 ? -28.833 -2.320 9.538 1.00 72.19 135 VAL A CA 1
ATOM 1075 C C . VAL A 1 135 ? -28.775 -2.600 11.049 1.00 72.19 135 VAL A C 1
ATOM 1077 O O . VAL A 1 135 ? -29.565 -2.034 11.811 1.00 72.19 135 VAL A O 1
ATOM 1080 N N . THR A 1 136 ? -27.808 -3.397 11.513 1.00 81.19 136 THR A N 1
ATOM 1081 C CA . THR A 1 136 ? -27.572 -3.724 12.937 1.00 81.19 136 THR A CA 1
ATOM 1082 C C . THR A 1 136 ? -26.076 -3.887 13.245 1.00 81.19 136 THR A C 1
ATOM 1084 O O . THR A 1 136 ? -25.251 -3.953 12.339 1.00 81.19 136 THR A O 1
ATOM 1087 N N . VAL A 1 137 ? -25.705 -4.008 14.530 1.00 82.81 137 VAL A N 1
ATOM 1088 C CA . VAL A 1 137 ? -24.340 -4.426 14.930 1.00 82.81 137 VAL A CA 1
ATOM 1089 C C . VAL A 1 137 ? -24.062 -5.887 14.547 1.00 82.81 137 VAL A C 1
ATOM 1091 O O . VAL A 1 137 ? -22.967 -6.201 14.103 1.00 82.81 137 VAL A O 1
ATOM 1094 N N . SER A 1 138 ? -25.062 -6.772 14.638 1.00 85.81 138 SER A N 1
ATOM 1095 C CA . SER A 1 138 ? -24.967 -8.181 14.211 1.00 85.81 138 SER A CA 1
ATOM 1096 C C . SER A 1 138 ? -24.851 -8.373 12.690 1.00 85.81 138 SER A C 1
ATOM 1098 O O . SER A 1 138 ? -24.728 -9.508 12.219 1.00 85.81 138 SER A O 1
ATOM 1100 N N . ASN A 1 139 ? -24.879 -7.274 11.933 1.00 87.94 139 ASN A N 1
ATOM 1101 C CA . ASN A 1 139 ? -24.590 -7.220 10.507 1.00 87.94 139 ASN A CA 1
ATOM 1102 C C . ASN A 1 139 ? -23.091 -7.095 10.194 1.00 87.94 139 ASN A C 1
ATOM 1104 O O . ASN A 1 139 ? -22.703 -7.252 9.041 1.00 87.94 139 ASN A O 1
ATOM 1108 N N . VAL A 1 140 ? -22.274 -6.791 11.208 1.00 94.25 140 VAL A N 1
ATOM 1109 C CA . VAL A 1 140 ? -20.821 -6.636 11.102 1.00 94.25 140 VAL A CA 1
ATOM 1110 C C . VAL A 1 140 ? -20.145 -7.924 11.559 1.00 94.25 140 VAL A C 1
ATOM 1112 O O . VAL A 1 140 ? -20.442 -8.431 12.643 1.00 94.25 140 VAL A O 1
ATOM 1115 N N . VAL A 1 141 ? -19.213 -8.432 10.761 1.00 95.69 141 VAL A N 1
ATOM 1116 C CA . VAL A 1 141 ? -18.263 -9.480 11.152 1.00 95.69 141 VAL A 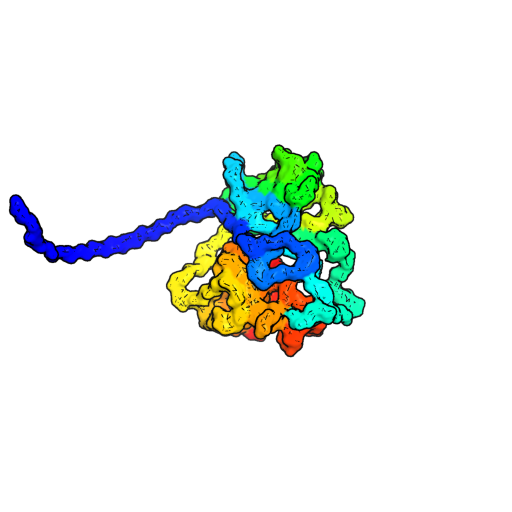CA 1
ATOM 1117 C C . VAL A 1 141 ? -16.862 -8.875 11.122 1.00 95.69 141 VAL A C 1
ATOM 1119 O O . VAL A 1 141 ? -16.528 -8.107 10.225 1.00 95.69 141 VAL A O 1
ATOM 1122 N N . ILE A 1 142 ? -16.047 -9.197 12.123 1.00 97.75 142 ILE A N 1
ATOM 1123 C CA . ILE A 1 142 ? -14.617 -8.874 12.142 1.00 97.75 142 ILE A CA 1
ATOM 1124 C C . ILE A 1 142 ? -13.862 -10.187 11.967 1.00 97.75 142 ILE A C 1
ATOM 1126 O O . ILE A 1 142 ? -14.193 -11.158 12.651 1.00 97.75 142 ILE A O 1
ATOM 1130 N N . ARG A 1 143 ? -12.864 -10.229 11.076 1.00 97.88 143 ARG A N 1
ATOM 1131 C CA . ARG A 1 143 ? -11.982 -11.401 10.924 1.00 97.88 143 ARG A CA 1
ATOM 1132 C C . ARG A 1 143 ? -10.511 -11.049 11.173 1.00 97.88 143 ARG A C 1
ATOM 1134 O O . ARG A 1 143 ? -10.055 -10.033 10.648 1.00 97.88 143 ARG A O 1
ATOM 1141 N N . PRO A 1 144 ? -9.750 -11.890 11.898 1.00 97.69 144 PRO A N 1
ATOM 1142 C CA . PRO A 1 144 ? -10.186 -13.142 12.527 1.00 97.69 144 PRO A CA 1
ATOM 1143 C C . PRO A 1 144 ? -11.155 -12.912 13.707 1.00 97.69 144 PRO A C 1
ATOM 1145 O O . PRO A 1 144 ? -11.174 -11.852 14.330 1.00 97.69 144 PRO A O 1
ATOM 1148 N N . VAL A 1 145 ? -12.048 -13.883 13.933 1.00 94.56 145 VAL A N 1
ATOM 1149 C CA . VAL A 1 145 ? -13.250 -13.725 14.785 1.00 94.56 145 VAL A CA 1
ATOM 1150 C C . VAL A 1 145 ? -12.967 -13.803 16.291 1.00 94.56 145 VAL A C 1
ATOM 1152 O O . VAL A 1 145 ? -13.832 -13.492 17.107 1.00 94.56 145 VAL A O 1
ATOM 1155 N N . ASP A 1 146 ? -11.761 -14.218 16.664 1.00 93.81 146 ASP A N 1
ATOM 1156 C CA . ASP A 1 146 ? -11.275 -14.407 18.033 1.00 93.81 146 ASP A CA 1
ATOM 1157 C C . ASP A 1 146 ? -10.720 -13.123 18.676 1.00 93.81 146 ASP A C 1
ATOM 1159 O O . ASP A 1 146 ? -10.465 -13.101 19.879 1.00 93.81 146 ASP A O 1
ATOM 1163 N N . LEU A 1 147 ? -10.608 -12.024 17.917 1.00 94.44 147 LEU A N 1
ATOM 1164 C CA . LEU A 1 147 ? -10.107 -10.728 18.398 1.00 94.44 147 LEU A CA 1
ATOM 1165 C C . LEU A 1 147 ? -10.933 -10.102 19.539 1.00 94.44 147 LEU A C 1
ATOM 1167 O O . LEU A 1 147 ? -10.439 -9.212 20.230 1.00 94.44 147 LEU A O 1
ATOM 1171 N N . GLY A 1 148 ? -12.189 -10.522 19.735 1.00 91.81 148 GLY A N 1
ATOM 1172 C CA . GLY A 1 148 ? -13.029 -10.088 20.864 1.00 91.81 148 GLY A CA 1
ATOM 1173 C C . GLY A 1 148 ? -13.398 -8.595 20.880 1.00 91.81 148 GLY A C 1
ATOM 1174 O O . GLY A 1 148 ? -13.810 -8.072 21.917 1.00 91.81 148 GLY A O 1
ATOM 1175 N N . PHE A 1 149 ? -13.237 -7.886 19.759 1.00 96.94 149 PHE A N 1
ATOM 1176 C CA . PHE A 1 149 ? -13.437 -6.438 19.681 1.00 96.94 149 PHE A CA 1
ATOM 1177 C C . PHE A 1 149 ? -14.889 -6.024 19.952 1.00 96.94 149 PHE A C 1
ATOM 1179 O O . PHE A 1 149 ? -15.844 -6.609 19.441 1.00 96.94 149 PHE A O 1
ATOM 1186 N N . THR A 1 150 ? -15.063 -4.955 20.735 1.00 96.19 150 THR A N 1
ATOM 1187 C CA . THR A 1 150 ? -16.391 -4.391 21.010 1.00 96.19 150 THR A CA 1
ATOM 1188 C C . THR A 1 150 ? -16.839 -3.520 19.842 1.00 96.19 150 THR A C 1
ATOM 1190 O O . THR A 1 150 ? -16.261 -2.459 19.601 1.00 96.19 150 THR A O 1
ATOM 1193 N N . VAL A 1 151 ? -17.904 -3.942 19.159 1.00 96.44 151 VAL A N 1
ATOM 1194 C CA . VAL A 1 151 ? -18.520 -3.205 18.048 1.00 96.44 151 VAL A CA 1
ATOM 1195 C C . VAL A 1 151 ? -19.778 -2.478 18.525 1.00 96.44 151 VAL A C 1
ATOM 1197 O O . VAL A 1 151 ? -20.624 -3.046 19.217 1.00 96.44 151 VAL A O 1
ATOM 1200 N N . LYS A 1 152 ? -19.925 -1.210 18.140 1.00 95.50 152 LYS A N 1
ATOM 1201 C CA . LYS A 1 152 ? -21.110 -0.372 18.372 1.00 95.50 152 LYS A CA 1
ATOM 1202 C C . LYS A 1 152 ? -21.568 0.238 17.047 1.00 95.50 152 LYS A C 1
ATOM 1204 O O . LYS A 1 152 ? -20.765 0.445 16.142 1.00 95.50 152 LYS A O 1
ATOM 1209 N N . ARG A 1 153 ? -22.851 0.591 16.945 1.00 93.12 153 ARG A N 1
ATOM 1210 C CA . ARG A 1 153 ? -23.412 1.309 15.788 1.00 93.12 153 ARG A CA 1
ATOM 1211 C C . ARG A 1 153 ? -24.078 2.618 16.244 1.00 93.12 153 ARG A C 1
ATOM 1213 O O . ARG A 1 153 ? -25.275 2.595 16.534 1.00 93.12 153 ARG A O 1
ATOM 1220 N N . PRO A 1 154 ? -23.337 3.739 16.351 1.00 91.31 154 PRO A N 1
ATOM 1221 C CA . PRO A 1 154 ? -23.885 5.010 16.838 1.00 91.31 154 PRO A CA 1
ATOM 1222 C C . PRO A 1 154 ? -24.848 5.706 15.859 1.00 91.31 154 PRO A C 1
ATOM 1224 O O . PRO A 1 154 ? -25.664 6.513 16.296 1.00 91.31 154 PRO A O 1
ATOM 1227 N N . LYS A 1 155 ? -24.774 5.421 14.549 1.00 90.88 155 LYS A N 1
ATOM 1228 C CA . LYS A 1 155 ? -25.672 5.971 13.511 1.00 90.88 155 LYS A CA 1
ATOM 1229 C C . LYS A 1 155 ? -25.957 4.916 12.441 1.00 90.88 155 LYS A C 1
ATOM 1231 O O . LYS A 1 155 ? -25.201 3.962 12.306 1.00 90.88 155 LYS A O 1
ATOM 1236 N N . TYR A 1 156 ? -27.021 5.092 11.656 1.00 90.00 156 TYR A N 1
ATOM 1237 C CA . TYR A 1 156 ? -27.452 4.103 10.655 1.00 90.00 156 TYR A CA 1
ATOM 1238 C C . TYR A 1 156 ? -26.389 3.773 9.587 1.00 90.00 156 TYR A C 1
ATOM 1240 O O . TYR A 1 156 ? -26.415 2.676 9.049 1.00 90.00 156 TYR A O 1
ATOM 1248 N N . ASN A 1 157 ? -25.449 4.681 9.308 1.00 92.94 157 ASN A N 1
ATOM 1249 C CA . ASN A 1 157 ? -24.338 4.505 8.365 1.00 92.94 157 ASN A CA 1
ATOM 1250 C C . ASN A 1 157 ? -22.957 4.523 9.056 1.00 92.94 157 ASN A C 1
ATOM 1252 O O . ASN A 1 157 ? -21.951 4.836 8.427 1.00 92.94 157 ASN A O 1
ATOM 1256 N N . THR A 1 158 ? -22.889 4.294 10.374 1.00 94.88 158 THR A N 1
ATOM 1257 C CA . THR A 1 158 ? -21.637 4.398 11.145 1.00 94.88 158 THR A CA 1
ATOM 1258 C C . THR A 1 158 ? -21.456 3.226 12.096 1.00 94.88 158 THR A C 1
ATOM 1260 O O . THR A 1 158 ? -22.315 2.964 12.940 1.00 94.88 158 THR A O 1
ATOM 1263 N N . VAL A 1 159 ? -20.286 2.597 12.030 1.00 96.38 159 VAL A N 1
ATOM 1264 C CA . VAL A 1 159 ? -19.804 1.594 12.984 1.00 96.38 159 VAL A CA 1
ATOM 1265 C C . VAL A 1 159 ? -18.613 2.139 13.760 1.00 96.38 159 VAL A C 1
ATOM 1267 O O . VAL A 1 159 ? -17.825 2.934 13.250 1.00 96.38 159 VAL A O 1
ATOM 1270 N N . LEU A 1 160 ? -18.510 1.718 15.017 1.00 97.69 160 LEU A N 1
ATOM 1271 C CA . LEU A 1 160 ? -17.422 2.043 15.923 1.00 97.69 160 LEU A CA 1
ATOM 1272 C C . LEU A 1 160 ? -16.847 0.751 16.509 1.00 97.69 160 LEU A C 1
ATOM 1274 O O . LEU A 1 160 ? -17.593 -0.038 17.089 1.00 97.69 160 LEU A O 1
ATOM 1278 N N . ILE A 1 161 ? -15.542 0.544 16.363 1.00 98.44 161 ILE A N 1
ATOM 1279 C CA . ILE A 1 161 ? -14.827 -0.653 16.818 1.00 98.44 161 ILE A CA 1
ATOM 1280 C C . ILE A 1 161 ? -13.790 -0.233 17.857 1.00 98.44 161 ILE A C 1
ATOM 1282 O O . ILE A 1 161 ? -12.879 0.532 17.541 1.00 98.44 161 ILE A O 1
ATOM 1286 N N . ARG A 1 162 ? -13.894 -0.762 19.079 1.00 98.56 162 ARG A N 1
ATOM 1287 C CA . ARG A 1 162 ? -12.828 -0.646 20.082 1.00 98.56 162 ARG A CA 1
ATOM 1288 C C . ARG A 1 162 ? -11.688 -1.589 19.704 1.00 98.56 162 ARG A C 1
ATOM 1290 O O . ARG A 1 162 ? -11.892 -2.802 19.703 1.00 98.56 162 ARG A O 1
ATOM 1297 N N . VAL A 1 163 ? -10.506 -1.038 19.441 1.00 98.62 163 VAL A N 1
ATOM 1298 C CA . VAL A 1 163 ? -9.274 -1.780 19.130 1.00 98.62 163 VAL A CA 1
ATOM 1299 C C . VAL A 1 163 ? -8.273 -1.568 20.275 1.00 98.62 163 VAL A C 1
ATOM 1301 O O . VAL A 1 163 ? -7.681 -0.489 20.369 1.00 98.62 163 VAL A O 1
ATOM 1304 N N . PRO A 1 164 ? -8.086 -2.557 21.172 1.00 98.31 164 PRO A N 1
ATOM 1305 C CA . PRO A 1 164 ? -7.102 -2.472 22.247 1.00 98.31 164 PRO A CA 1
ATOM 1306 C C . PRO A 1 164 ? -5.663 -2.467 21.726 1.00 98.31 164 PRO A C 1
ATOM 1308 O O . PRO A 1 164 ? -5.377 -3.080 20.693 1.00 98.31 164 PRO A O 1
ATOM 1311 N N . TYR A 1 165 ? -4.740 -1.821 22.440 1.00 98.19 165 TYR A N 1
ATOM 1312 C CA . TYR A 1 165 ? -3.343 -1.758 22.003 1.00 98.19 165 TYR A CA 1
ATOM 1313 C C . TYR A 1 165 ? -2.617 -3.104 22.110 1.00 98.19 165 TYR A C 1
ATOM 1315 O O . TYR A 1 165 ? -2.463 -3.680 23.188 1.00 98.19 165 TYR A O 1
ATOM 1323 N N . GLN A 1 166 ? -2.072 -3.555 20.979 1.00 97.19 166 GLN A N 1
ATOM 1324 C CA . GLN A 1 166 ? -1.204 -4.727 20.889 1.00 97.19 166 GLN A CA 1
ATOM 1325 C C . GLN A 1 166 ? 0.174 -4.347 20.336 1.00 97.19 166 GLN A C 1
ATOM 1327 O O . GLN A 1 166 ? 0.277 -3.727 19.277 1.00 97.19 166 GLN A O 1
ATOM 1332 N N . LYS A 1 167 ? 1.250 -4.805 20.996 1.00 96.12 167 LYS A N 1
ATOM 1333 C CA . LYS A 1 167 ? 2.648 -4.572 20.565 1.00 96.12 167 LYS A CA 1
ATOM 1334 C C . LYS A 1 167 ? 2.978 -5.147 19.176 1.00 96.12 167 LYS A C 1
ATOM 1336 O O . LYS A 1 167 ? 3.930 -4.705 18.549 1.00 96.12 167 LYS A O 1
ATOM 1341 N N . SER A 1 168 ? 2.205 -6.125 18.707 1.00 95.94 168 SER A N 1
ATOM 1342 C CA . SER A 1 168 ? 2.268 -6.752 17.375 1.00 95.94 168 SER A CA 1
ATOM 1343 C C . SER A 1 168 ? 1.467 -6.012 16.291 1.00 95.94 168 SER A C 1
ATOM 1345 O O . SER A 1 168 ? 1.472 -6.417 15.119 1.00 95.94 168 SER A O 1
ATOM 1347 N N . GLY A 1 169 ? 0.710 -4.986 16.693 1.00 97.62 169 GLY A N 1
ATOM 1348 C CA . GLY A 1 169 ? -0.432 -4.475 15.943 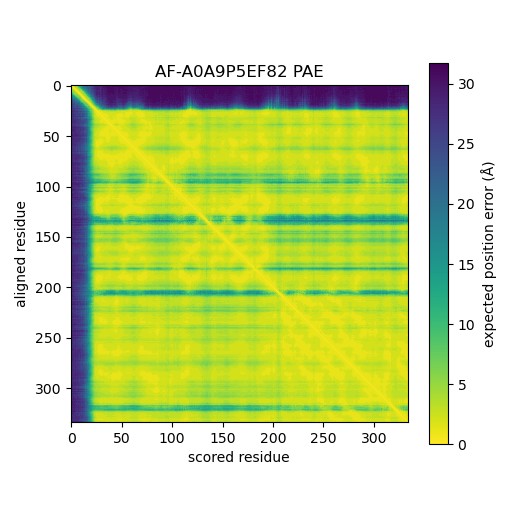1.00 97.62 169 GLY A CA 1
ATOM 1349 C C . GLY A 1 169 ? -1.560 -5.494 15.797 1.00 97.62 169 GLY A C 1
ATOM 1350 O O . GLY A 1 169 ? -1.402 -6.672 16.130 1.00 97.62 169 GLY A O 1
ATOM 1351 N N . THR A 1 170 ? -2.668 -5.035 15.220 1.00 98.00 170 THR A N 1
ATOM 1352 C CA . THR A 1 170 ? -3.743 -5.902 14.725 1.00 98.00 170 THR A CA 1
ATOM 1353 C C . THR A 1 170 ? -4.008 -5.595 13.254 1.00 98.00 170 THR A C 1
ATOM 1355 O O . THR A 1 170 ? -3.999 -4.437 12.840 1.00 98.00 170 THR A O 1
ATOM 1358 N N . ARG A 1 171 ? -4.244 -6.642 12.464 1.00 98.56 171 ARG A N 1
ATOM 1359 C CA . ARG A 1 171 ? -4.658 -6.580 11.057 1.00 98.56 171 ARG A CA 1
ATOM 1360 C C . ARG A 1 171 ? -5.979 -7.337 10.968 1.00 98.56 171 ARG A C 1
ATOM 1362 O O . ARG A 1 171 ? -6.006 -8.489 11.397 1.00 98.56 171 ARG A O 1
ATOM 1369 N N . PHE A 1 172 ? -7.053 -6.700 10.507 1.00 98.75 172 PHE A N 1
ATOM 1370 C CA . PHE A 1 172 ? -8.382 -7.319 10.509 1.00 98.75 172 PHE A CA 1
ATOM 1371 C C . PHE A 1 172 ? -9.278 -6.842 9.364 1.00 98.75 172 PHE A C 1
ATOM 1373 O O . PHE A 1 172 ? -9.219 -5.680 8.969 1.00 98.75 172 PHE A O 1
ATOM 1380 N N . SER A 1 173 ? -10.114 -7.751 8.865 1.00 98.69 173 SER A N 1
ATOM 1381 C CA . SER A 1 173 ? -11.212 -7.472 7.933 1.00 98.69 173 SER A CA 1
ATOM 1382 C C . SER A 1 173 ? -12.433 -6.964 8.705 1.00 98.69 173 SER A C 1
ATOM 1384 O O . SER A 1 173 ? -12.695 -7.439 9.817 1.00 98.69 173 SER A O 1
ATOM 1386 N N . VAL A 1 174 ? -13.181 -6.024 8.126 1.00 97.94 174 VAL A N 1
ATOM 1387 C CA . VAL A 1 174 ? -14.494 -5.567 8.601 1.00 97.94 174 VAL A CA 1
ATOM 1388 C C . VAL A 1 174 ? -15.512 -5.792 7.492 1.00 97.94 174 VAL A C 1
ATOM 1390 O O . VAL A 1 174 ? -15.449 -5.175 6.432 1.00 97.94 174 VAL A O 1
ATOM 1393 N N . GLU A 1 175 ? -16.461 -6.683 7.752 1.00 96.81 175 GLU A N 1
ATOM 1394 C CA . GLU A 1 175 ? -17.344 -7.252 6.740 1.00 96.81 175 GLU A CA 1
ATOM 1395 C C . GLU A 1 175 ? -18.796 -6.929 7.074 1.00 96.81 175 GLU A C 1
ATOM 1397 O O . GLU A 1 175 ? -19.255 -7.162 8.196 1.00 96.81 175 GLU A O 1
ATOM 1402 N N . PHE A 1 176 ? -19.532 -6.414 6.094 1.00 94.38 176 PHE A N 1
ATOM 1403 C CA . PHE A 1 176 ? -20.955 -6.117 6.213 1.00 94.38 176 PHE A CA 1
ATOM 1404 C C . PHE A 1 176 ? -21.744 -7.185 5.459 1.00 94.38 176 PHE A C 1
ATOM 1406 O O . PHE A 1 176 ? -21.499 -7.398 4.275 1.00 94.38 176 PHE A O 1
ATOM 1413 N N . LYS A 1 177 ? -22.697 -7.859 6.115 1.00 92.00 177 LYS A N 1
ATOM 1414 C CA . LYS A 1 177 ? -23.435 -8.976 5.487 1.00 92.00 177 LYS A CA 1
ATOM 1415 C C . LYS A 1 177 ? -24.222 -8.560 4.243 1.00 92.00 177 LYS A C 1
ATOM 1417 O O . LYS A 1 177 ? -24.267 -9.316 3.282 1.00 92.00 177 LYS A O 1
ATOM 1422 N N . ASP A 1 178 ? -24.754 -7.338 4.237 1.00 90.19 178 ASP A N 1
ATOM 1423 C CA . ASP A 1 178 ? -25.447 -6.746 3.081 1.00 90.19 178 ASP A CA 1
ATOM 1424 C C . ASP A 1 178 ? -24.497 -6.354 1.923 1.00 90.19 178 ASP A C 1
ATOM 1426 O O . ASP A 1 178 ? -24.950 -5.812 0.917 1.00 90.19 178 ASP A O 1
ATOM 1430 N N . ASP A 1 179 ? -23.187 -6.592 2.060 1.00 93.56 179 ASP A N 1
ATOM 1431 C CA . ASP A 1 179 ? -22.180 -6.417 1.006 1.00 93.56 179 ASP A CA 1
ATOM 1432 C C . ASP A 1 179 ? -21.503 -7.730 0.572 1.00 93.56 179 ASP A C 1
ATOM 1434 O O . ASP A 1 179 ? -20.579 -7.710 -0.241 1.00 93.56 179 ASP A O 1
ATOM 1438 N N . LEU A 1 180 ? -21.925 -8.885 1.095 1.00 93.62 180 LEU A N 1
ATOM 1439 C CA . LEU A 1 180 ? -21.319 -10.159 0.710 1.00 93.62 180 LEU A CA 1
ATOM 1440 C C . LEU A 1 180 ? -21.707 -10.536 -0.726 1.00 93.62 180 LEU A C 1
ATOM 1442 O O . LEU A 1 180 ? -22.881 -10.725 -1.050 1.00 93.62 180 LEU A O 1
ATOM 1446 N N . PHE A 1 181 ? -20.699 -10.699 -1.580 1.00 92.75 181 PHE A N 1
ATOM 1447 C CA . PHE A 1 181 ? -20.819 -11.424 -2.833 1.00 92.75 181 PHE A CA 1
ATOM 1448 C C . PHE A 1 181 ? -20.577 -12.908 -2.538 1.00 92.75 181 PHE A C 1
ATOM 1450 O O . PHE A 1 181 ? -19.445 -13.368 -2.411 1.00 92.75 181 PHE A O 1
ATOM 1457 N N . THR A 1 182 ? -21.665 -13.664 -2.387 1.00 89.56 182 THR A N 1
ATOM 1458 C CA . THR A 1 182 ? -21.671 -15.025 -1.817 1.00 89.56 182 THR A CA 1
ATOM 1459 C C . THR A 1 182 ? -21.200 -15.054 -0.354 1.00 89.56 182 THR A C 1
ATOM 1461 O O . THR A 1 182 ? -22.007 -14.759 0.523 1.00 89.56 182 THR A O 1
ATOM 1464 N N . GLU A 1 183 ? -19.935 -15.374 -0.076 1.00 89.38 183 GLU A N 1
ATOM 1465 C CA . GLU A 1 183 ? -19.390 -15.565 1.283 1.00 89.38 183 GLU A CA 1
ATOM 1466 C C . GLU A 1 183 ? -18.360 -14.494 1.708 1.00 89.38 183 GLU A C 1
ATOM 1468 O O . GLU A 1 183 ? -17.982 -14.440 2.882 1.00 89.38 183 GLU A O 1
ATOM 1473 N N . GLU A 1 184 ? -17.917 -13.624 0.790 1.00 90.25 184 GLU A N 1
ATOM 1474 C CA . GLU A 1 184 ? -16.914 -12.572 1.036 1.00 90.25 184 GLU A CA 1
ATOM 1475 C C . GLU A 1 184 ? -17.381 -11.186 0.542 1.00 90.25 184 GLU A C 1
ATOM 1477 O O . GLU A 1 184 ? -18.273 -11.115 -0.304 1.00 90.25 184 GLU A O 1
ATOM 1482 N N . PRO A 1 185 ? -16.863 -10.058 1.070 1.00 95.81 185 PRO A N 1
ATOM 1483 C CA . PRO A 1 185 ? -17.380 -8.734 0.717 1.00 95.81 185 PRO A CA 1
ATOM 1484 C C . PRO A 1 185 ? -17.033 -8.314 -0.715 1.00 95.81 185 PRO A C 1
ATOM 1486 O O . PRO A 1 185 ? -15.886 -8.429 -1.142 1.00 95.81 185 PRO A O 1
ATOM 1489 N N . ARG A 1 186 ? -17.991 -7.699 -1.417 1.00 96.62 186 ARG A N 1
ATOM 1490 C CA . ARG A 1 186 ? -17.745 -7.019 -2.698 1.00 96.62 186 ARG A CA 1
ATOM 1491 C C . ARG A 1 186 ? -16.837 -5.793 -2.519 1.00 96.62 186 ARG A C 1
ATOM 1493 O O . ARG A 1 186 ? -16.054 -5.486 -3.409 1.00 96.62 186 ARG A O 1
ATOM 1500 N N . ASN A 1 187 ? -16.926 -5.091 -1.391 1.00 97.25 187 ASN A N 1
ATOM 1501 C CA . ASN A 1 187 ? -16.066 -3.964 -1.026 1.00 97.25 187 ASN A CA 1
ATOM 1502 C C . ASN A 1 187 ? -15.394 -4.310 0.313 1.00 97.25 187 ASN A C 1
ATOM 1504 O O . ASN A 1 187 ? -15.862 -3.910 1.385 1.00 97.25 187 ASN A O 1
ATOM 1508 N N . GLY A 1 188 ? -14.348 -5.138 0.272 1.00 97.69 188 GLY A N 1
ATOM 1509 C CA . GLY A 1 188 ? -13.683 -5.635 1.480 1.00 97.69 188 GLY A CA 1
ATOM 1510 C C . GLY A 1 188 ? -12.864 -4.545 2.160 1.00 97.69 188 GLY A C 1
ATOM 1511 O O . GLY A 1 188 ? -11.985 -3.985 1.523 1.00 97.69 188 GLY A O 1
ATOM 1512 N N . LEU A 1 189 ? -13.119 -4.259 3.443 1.00 98.69 189 LEU A N 1
ATOM 1513 C CA . LEU A 1 189 ? -12.413 -3.221 4.202 1.00 98.69 189 LEU A CA 1
ATOM 1514 C C . LEU A 1 189 ? -11.424 -3.826 5.206 1.00 98.69 189 LEU A C 1
ATOM 1516 O O . LEU A 1 189 ? -11.832 -4.474 6.172 1.00 98.69 189 LEU A O 1
ATOM 1520 N N . ILE A 1 190 ? -10.131 -3.549 5.035 1.00 98.81 190 ILE A N 1
ATOM 1521 C CA . ILE A 1 190 ? -9.061 -4.042 5.911 1.00 98.81 190 ILE A CA 1
ATOM 1522 C C . ILE A 1 190 ? -8.464 -2.907 6.759 1.00 98.81 190 ILE A C 1
ATOM 1524 O O . ILE A 1 190 ? -8.099 -1.839 6.264 1.00 98.81 190 ILE A O 1
ATOM 1528 N N . ILE A 1 191 ? -8.327 -3.142 8.064 1.00 98.88 191 ILE A N 1
ATOM 1529 C CA . ILE A 1 191 ? -7.768 -2.191 9.030 1.00 98.88 191 ILE A CA 1
ATOM 1530 C C . ILE A 1 191 ? -6.402 -2.683 9.528 1.00 98.88 191 ILE A C 1
ATOM 1532 O O . ILE A 1 191 ? -6.290 -3.768 10.106 1.00 98.88 191 ILE A O 1
ATOM 1536 N N . PHE A 1 192 ? -5.362 -1.862 9.361 1.00 98.88 192 PHE A N 1
ATOM 1537 C CA . PHE A 1 192 ? -3.993 -2.121 9.822 1.00 98.88 192 PHE A CA 1
ATOM 1538 C C . PHE A 1 192 ? -3.612 -1.212 11.008 1.00 98.88 192 PHE A C 1
ATOM 1540 O O . PHE A 1 192 ? -2.894 -0.218 10.859 1.00 98.88 192 PHE A O 1
ATOM 1547 N N . ALA A 1 193 ? -4.066 -1.574 12.212 1.00 98.75 193 ALA A N 1
ATOM 1548 C CA . ALA A 1 193 ? -3.709 -0.901 13.464 1.00 98.75 193 ALA A CA 1
ATOM 1549 C C . ALA A 1 193 ? -2.267 -1.268 13.871 1.00 98.75 193 ALA A C 1
ATOM 1551 O O . ALA A 1 193 ? -2.018 -2.323 14.464 1.00 98.75 193 ALA A O 1
ATOM 1552 N N . SER A 1 194 ? -1.299 -0.428 13.501 1.00 98.69 194 SER A N 1
ATOM 1553 C CA . SER A 1 194 ? 0.134 -0.761 13.503 1.00 98.69 194 SER A CA 1
ATOM 1554 C C . SER A 1 194 ? 0.865 -0.176 14.726 1.00 98.69 194 SER A C 1
ATOM 1556 O O . SER A 1 194 ? 0.628 0.977 15.078 1.00 98.69 194 SER A O 1
ATOM 1558 N N . PRO A 1 195 ? 1.771 -0.912 15.396 1.00 97.88 195 PRO A N 1
ATOM 1559 C CA . PRO A 1 195 ? 2.528 -0.373 16.527 1.00 97.88 195 PRO A CA 1
ATOM 1560 C C . PRO A 1 195 ? 3.582 0.632 16.021 1.00 97.88 195 PRO A C 1
ATOM 1562 O O . PRO A 1 195 ? 3.947 0.585 14.842 1.00 97.88 195 PRO A O 1
ATOM 1565 N N . PRO A 1 196 ? 4.148 1.514 16.860 1.00 97.00 196 PRO A N 1
ATOM 1566 C CA . PRO A 1 196 ? 5.301 2.314 16.459 1.00 97.00 196 PRO A CA 1
ATOM 1567 C C . PRO A 1 196 ? 6.479 1.407 16.087 1.00 97.00 196 PRO A C 1
ATOM 1569 O O . PRO A 1 196 ? 6.694 0.370 16.718 1.00 97.00 196 PRO A O 1
ATOM 1572 N N . LEU A 1 197 ? 7.261 1.805 15.084 1.00 95.69 197 LEU A N 1
ATOM 1573 C CA . LEU A 1 197 ? 8.504 1.105 14.765 1.00 95.69 197 LEU A CA 1
ATOM 1574 C C . LEU A 1 197 ? 9.546 1.321 15.881 1.00 95.69 197 LEU A C 1
ATOM 1576 O O . LEU A 1 197 ? 9.578 2.402 16.478 1.00 95.69 197 LEU A O 1
ATOM 1580 N N . PRO A 1 198 ? 10.423 0.334 16.145 1.00 94.19 198 PRO A N 1
ATOM 1581 C CA . PRO A 1 198 ? 11.628 0.533 16.948 1.00 94.19 198 PRO A CA 1
ATOM 1582 C C . PRO A 1 198 ? 12.439 1.736 16.442 1.00 94.19 198 PRO A C 1
ATOM 1584 O O . PRO A 1 198 ? 12.582 1.923 15.234 1.00 94.19 198 PRO A O 1
ATOM 1587 N N . LYS A 1 199 ? 12.950 2.581 17.348 1.00 92.25 199 LYS A N 1
ATOM 1588 C CA . LYS A 1 199 ? 13.561 3.875 16.972 1.00 92.25 199 LYS A CA 1
ATOM 1589 C C . LYS A 1 199 ? 14.858 3.722 16.170 1.00 92.25 199 LYS A C 1
ATOM 1591 O O . LYS A 1 199 ? 15.163 4.556 15.327 1.00 92.25 199 LYS A O 1
ATOM 1596 N N . ASP A 1 200 ? 15.593 2.646 16.417 1.00 92.50 200 ASP A N 1
ATOM 1597 C CA . ASP A 1 200 ? 16.758 2.190 15.655 1.00 92.50 200 ASP A CA 1
ATOM 1598 C C . ASP A 1 200 ? 16.417 1.843 14.192 1.00 92.50 200 ASP A C 1
ATOM 1600 O O . ASP A 1 200 ? 17.252 2.001 13.301 1.00 92.50 200 ASP A O 1
ATOM 1604 N N . LEU A 1 201 ? 15.160 1.476 13.924 1.00 94.62 201 LEU A N 1
ATOM 1605 C CA . LEU A 1 201 ? 14.611 1.239 12.589 1.00 94.62 201 LEU A CA 1
ATOM 1606 C C . LEU A 1 201 ? 13.957 2.496 11.971 1.00 94.62 201 LEU A C 1
ATOM 1608 O O . LEU A 1 201 ? 13.163 2.385 11.037 1.00 94.62 201 LEU A O 1
ATOM 1612 N N . ILE A 1 202 ? 14.296 3.700 12.449 1.00 94.19 202 ILE A N 1
ATOM 1613 C CA . ILE A 1 202 ? 13.856 4.979 11.866 1.00 94.19 202 ILE A CA 1
ATOM 1614 C C . ILE A 1 202 ? 15.097 5.830 11.513 1.00 94.19 202 ILE A C 1
ATOM 1616 O O . ILE A 1 202 ? 15.727 6.410 12.398 1.00 94.19 202 ILE A O 1
ATOM 1620 N N . PRO A 1 203 ? 15.486 5.935 10.227 1.00 92.19 203 PRO A N 1
ATOM 1621 C CA . PRO A 1 203 ? 16.724 6.609 9.836 1.00 92.19 203 PRO A CA 1
ATOM 1622 C C . PRO A 1 203 ? 16.623 8.141 9.941 1.00 92.19 203 PRO A C 1
ATOM 1624 O O . PRO A 1 203 ? 15.752 8.776 9.340 1.00 92.19 203 PRO A O 1
ATOM 1627 N N . SER A 1 204 ? 17.561 8.759 10.669 1.00 86.69 204 SER A N 1
ATOM 1628 C CA . SER A 1 204 ? 17.597 10.215 10.870 1.00 86.69 204 SER A CA 1
ATOM 1629 C C . SER A 1 204 ? 18.080 10.968 9.625 1.00 86.69 204 SER A C 1
ATOM 1631 O O . SER A 1 204 ? 19.253 10.890 9.254 1.00 86.69 204 SER A O 1
ATOM 1633 N N . LYS A 1 205 ? 17.176 11.749 9.014 1.00 80.06 205 LYS A N 1
ATOM 1634 C CA . LYS A 1 205 ? 17.360 12.491 7.747 1.00 80.06 205 LYS A CA 1
ATOM 1635 C C . LYS A 1 205 ? 18.594 13.401 7.662 1.00 80.06 205 LYS A C 1
ATOM 1637 O O . LYS A 1 205 ? 18.959 13.795 6.560 1.00 80.06 205 LYS A O 1
ATOM 1642 N N . THR A 1 206 ? 19.210 13.774 8.782 1.00 76.62 206 THR A N 1
ATOM 1643 C CA . THR A 1 206 ? 20.385 14.663 8.810 1.00 76.62 206 THR A CA 1
ATOM 1644 C C . THR A 1 206 ? 21.698 13.956 8.454 1.00 76.62 206 THR A C 1
ATOM 1646 O O . THR A 1 206 ? 22.715 14.623 8.267 1.00 76.62 206 THR A O 1
ATOM 1649 N N . SER A 1 207 ? 21.703 12.623 8.330 1.00 82.94 207 SER A N 1
ATOM 1650 C CA . SER A 1 207 ? 22.903 11.866 7.960 1.00 82.94 207 SER A CA 1
ATOM 1651 C C . SER A 1 207 ? 23.298 12.054 6.492 1.00 82.94 207 SER A C 1
ATOM 1653 O O . SER A 1 207 ? 22.494 11.881 5.576 1.00 82.94 207 SER A O 1
ATOM 1655 N N . SER A 1 208 ? 24.591 12.282 6.246 1.00 86.06 208 SER A N 1
ATOM 1656 C CA . SER A 1 208 ? 25.182 12.356 4.902 1.00 86.06 208 SER A CA 1
ATOM 1657 C C . SER A 1 208 ? 25.108 11.040 4.108 1.00 86.06 208 SER A C 1
ATOM 1659 O O . SER A 1 208 ? 25.368 11.040 2.900 1.00 86.06 208 SER A O 1
ATOM 1661 N N . ASN A 1 209 ? 24.719 9.933 4.751 1.00 93.19 209 ASN A N 1
ATOM 1662 C CA . ASN A 1 209 ? 24.540 8.605 4.155 1.00 93.19 209 ASN A CA 1
ATOM 1663 C C . ASN A 1 209 ? 23.127 8.345 3.593 1.00 93.19 209 ASN A C 1
ATOM 1665 O O . ASN A 1 209 ? 22.840 7.220 3.182 1.00 93.19 209 ASN A O 1
ATOM 1669 N N . ILE A 1 210 ? 22.258 9.359 3.553 1.00 94.88 210 ILE A N 1
ATOM 1670 C CA . ILE A 1 210 ? 20.870 9.237 3.090 1.00 94.88 210 ILE A CA 1
ATOM 1671 C C . ILE A 1 210 ? 20.677 9.871 1.706 1.00 94.88 210 ILE A C 1
ATOM 1673 O O . ILE A 1 210 ? 21.169 10.967 1.434 1.00 94.88 210 ILE A O 1
ATOM 1677 N N . GLN A 1 211 ? 19.918 9.185 0.850 1.00 96.75 211 GLN A N 1
ATOM 1678 C CA . GLN A 1 211 ? 19.186 9.764 -0.275 1.00 96.75 211 GLN A CA 1
ATOM 1679 C C . GLN A 1 211 ? 17.746 10.023 0.180 1.00 96.75 211 GLN A C 1
ATOM 1681 O O . GLN A 1 211 ? 17.070 9.101 0.636 1.00 96.75 211 GLN A O 1
ATOM 1686 N N . VAL A 1 212 ? 17.262 11.259 0.055 1.00 96.88 212 VAL A N 1
ATOM 1687 C CA . VAL A 1 212 ? 15.848 11.587 0.290 1.00 96.88 212 VAL A CA 1
ATOM 1688 C C . VAL A 1 212 ? 15.138 11.647 -1.058 1.00 96.88 212 VAL A C 1
ATOM 1690 O O . VAL A 1 212 ? 15.513 12.448 -1.913 1.00 96.88 212 VAL A O 1
ATOM 1693 N N . ILE A 1 213 ? 14.119 10.811 -1.237 1.00 98.06 213 ILE A N 1
ATOM 1694 C CA . ILE A 1 213 ? 13.218 10.825 -2.389 1.00 98.06 213 ILE A CA 1
ATOM 1695 C C . ILE A 1 213 ? 11.990 11.654 -2.006 1.00 98.06 213 ILE A C 1
ATOM 1697 O O . ILE A 1 213 ? 11.295 11.347 -1.031 1.00 98.06 213 ILE A O 1
ATOM 1701 N N . ARG A 1 214 ? 11.755 12.730 -2.758 1.00 98.00 214 ARG A N 1
ATOM 1702 C CA . ARG A 1 214 ? 10.603 13.624 -2.591 1.00 98.00 214 ARG A CA 1
ATOM 1703 C C . ARG A 1 214 ? 9.436 13.158 -3.468 1.00 98.00 214 ARG A C 1
ATOM 1705 O O . ARG A 1 214 ? 9.715 12.625 -4.539 1.00 98.00 214 ARG A O 1
ATOM 1712 N N . PRO A 1 215 ? 8.176 13.411 -3.062 1.00 98.69 215 PRO A N 1
ATOM 1713 C CA . PRO A 1 215 ? 7.002 13.117 -3.879 1.00 98.69 215 PRO A CA 1
ATOM 1714 C C . PRO A 1 215 ? 7.106 13.723 -5.281 1.00 98.69 215 PRO A C 1
ATOM 1716 O O . PRO A 1 215 ? 7.623 14.833 -5.445 1.00 98.69 215 PRO A O 1
ATOM 1719 N N . GLY A 1 216 ? 6.596 12.998 -6.271 1.00 98.69 216 GLY A N 1
ATOM 1720 C CA . GLY A 1 216 ? 6.680 13.342 -7.684 1.00 98.69 216 GLY A CA 1
ATOM 1721 C C . GLY A 1 216 ? 7.216 12.208 -8.564 1.00 98.69 216 GLY A C 1
ATOM 1722 O O . GLY A 1 216 ? 7.297 11.041 -8.172 1.00 98.69 216 GLY A O 1
ATOM 1723 N N . LYS A 1 217 ? 7.618 12.594 -9.777 1.00 98.50 217 LYS A N 1
ATOM 1724 C CA . LYS A 1 217 ? 8.273 11.725 -10.756 1.00 98.50 217 LYS A CA 1
ATOM 1725 C C . LYS A 1 217 ? 9.623 11.203 -10.258 1.00 98.50 217 LYS A C 1
ATOM 1727 O O . LYS A 1 217 ? 10.468 11.972 -9.802 1.00 98.50 217 LYS A O 1
ATOM 1732 N N . MET A 1 218 ? 9.861 9.919 -10.511 1.00 98.50 218 MET A N 1
ATOM 1733 C CA . MET A 1 218 ? 11.154 9.255 -10.417 1.00 98.50 218 MET A CA 1
ATOM 1734 C C . MET A 1 218 ? 11.592 8.657 -11.762 1.00 98.50 218 MET A C 1
ATOM 1736 O O . MET A 1 218 ? 10.783 8.168 -12.551 1.00 98.50 218 MET A O 1
ATOM 1740 N N . THR A 1 219 ? 12.904 8.628 -11.963 1.00 97.75 219 THR A N 1
ATOM 1741 C CA . THR A 1 219 ? 13.641 7.905 -13.015 1.00 97.75 219 THR A CA 1
ATOM 1742 C C . THR A 1 219 ? 14.877 7.262 -12.370 1.00 97.75 219 THR A C 1
ATOM 1744 O O . THR A 1 219 ? 15.180 7.569 -11.218 1.00 97.75 219 THR A O 1
ATOM 1747 N N . GLN A 1 220 ? 15.655 6.433 -13.077 1.00 96.50 220 GLN A N 1
ATOM 1748 C CA . GLN A 1 220 ? 16.869 5.820 -12.494 1.00 96.50 220 GLN A CA 1
ATOM 1749 C C . GLN A 1 220 ? 17.848 6.845 -11.882 1.00 96.50 220 GLN A C 1
ATOM 1751 O O . GLN A 1 220 ? 18.416 6.608 -10.815 1.00 96.50 220 GLN A O 1
ATOM 1756 N N . ASP A 1 221 ? 17.972 8.029 -12.492 1.00 95.19 221 ASP A N 1
ATOM 1757 C CA . ASP A 1 221 ? 18.830 9.122 -12.009 1.00 95.19 221 ASP A CA 1
ATOM 1758 C C . ASP A 1 221 ? 18.417 9.684 -10.630 1.00 95.19 221 ASP A C 1
ATOM 1760 O O . ASP A 1 221 ? 19.218 10.324 -9.946 1.00 95.19 221 ASP A O 1
ATOM 1764 N N . THR A 1 222 ? 17.182 9.433 -10.179 1.00 97.00 222 THR A N 1
ATOM 1765 C CA . THR A 1 222 ? 16.632 9.930 -8.905 1.00 97.00 222 THR A CA 1
ATOM 1766 C C . THR A 1 222 ? 17.230 9.218 -7.680 1.00 97.00 222 THR A C 1
ATOM 1768 O O . THR A 1 222 ? 17.246 9.773 -6.577 1.00 97.00 222 THR A O 1
ATOM 1771 N N . PHE A 1 223 ? 17.730 7.990 -7.851 1.00 95.31 223 PHE A N 1
ATOM 1772 C CA . PHE A 1 223 ? 18.043 7.076 -6.743 1.00 95.31 223 PHE A CA 1
ATOM 1773 C C . PHE A 1 223 ? 19.467 7.213 -6.181 1.00 95.31 223 PHE A C 1
ATOM 1775 O O . PHE A 1 223 ? 19.702 6.909 -5.008 1.00 95.31 223 PHE A O 1
ATOM 1782 N N . GLY A 1 224 ? 20.415 7.711 -6.979 1.00 94.69 224 GLY A N 1
ATOM 1783 C CA . GLY A 1 224 ? 21.800 7.930 -6.554 1.00 94.69 224 GLY A CA 1
ATOM 1784 C C . GLY A 1 224 ? 22.519 6.653 -6.088 1.00 94.69 224 GLY A C 1
ATOM 1785 O O . GLY A 1 224 ? 22.355 5.576 -6.653 1.00 94.69 224 GLY A O 1
ATOM 1786 N N . SER A 1 225 ? 23.374 6.773 -5.064 1.00 96.75 225 SER A N 1
ATOM 1787 C CA . SER A 1 225 ? 24.172 5.644 -4.544 1.00 96.75 225 SER A CA 1
ATOM 1788 C C . SER A 1 225 ? 24.438 5.715 -3.031 1.00 96.75 225 SER A C 1
ATOM 1790 O O . SER A 1 225 ? 25.544 5.413 -2.565 1.00 96.75 225 SER A O 1
ATOM 1792 N N . LYS A 1 226 ? 23.472 6.217 -2.258 1.00 97.31 226 LYS A N 1
ATOM 1793 C CA . LYS A 1 226 ? 23.589 6.392 -0.800 1.00 97.31 226 LYS A CA 1
ATOM 1794 C C . LYS A 1 226 ? 23.239 5.090 -0.057 1.00 97.31 226 LYS A C 1
ATOM 1796 O O . LYS A 1 226 ? 22.349 4.381 -0.522 1.00 97.31 226 LYS A O 1
ATOM 1801 N N . PRO A 1 227 ? 23.890 4.769 1.080 1.00 97.62 227 PRO A N 1
ATOM 1802 C CA . PRO A 1 227 ? 23.575 3.581 1.884 1.00 97.62 227 PRO A CA 1
ATOM 1803 C C . PRO A 1 227 ? 22.094 3.409 2.245 1.00 97.62 227 PRO A C 1
ATOM 1805 O O . PRO A 1 227 ? 21.562 2.300 2.145 1.00 97.62 227 PRO A O 1
ATOM 1808 N N . THR A 1 228 ? 21.431 4.510 2.606 1.00 98.06 228 THR A N 1
ATOM 1809 C CA . THR A 1 228 ? 20.008 4.545 2.958 1.00 98.06 228 THR A CA 1
ATOM 1810 C C . THR A 1 228 ? 19.226 5.403 1.967 1.00 98.06 228 THR A C 1
ATOM 1812 O O . THR A 1 228 ? 19.685 6.477 1.579 1.00 98.06 228 THR A O 1
ATOM 1815 N N . MET A 1 229 ? 18.024 4.967 1.602 1.00 98.19 229 MET A N 1
ATOM 1816 C CA . MET A 1 229 ? 17.041 5.722 0.826 1.00 98.19 229 MET A CA 1
ATOM 1817 C C . MET A 1 229 ? 15.780 5.939 1.670 1.00 98.19 229 MET A C 1
ATOM 1819 O O . MET A 1 229 ? 15.279 4.995 2.279 1.00 98.19 229 MET A O 1
ATOM 1823 N N . ILE A 1 230 ? 15.265 7.169 1.711 1.00 98.25 230 ILE A N 1
ATOM 1824 C CA . ILE A 1 230 ? 14.029 7.530 2.418 1.00 98.25 230 ILE A CA 1
ATOM 1825 C C . ILE A 1 230 ? 13.011 8.063 1.415 1.00 98.25 230 ILE A C 1
ATOM 1827 O O . ILE A 1 230 ? 13.250 9.110 0.816 1.00 98.25 230 ILE A O 1
ATOM 1831 N N . PHE A 1 231 ? 11.856 7.410 1.306 1.00 98.62 231 PHE A N 1
ATOM 1832 C CA . PHE A 1 231 ? 10.681 7.970 0.639 1.00 98.62 231 PHE A CA 1
ATOM 1833 C C . PHE A 1 231 ? 9.914 8.854 1.620 1.00 98.62 231 PHE A C 1
ATOM 1835 O O . PHE A 1 231 ? 9.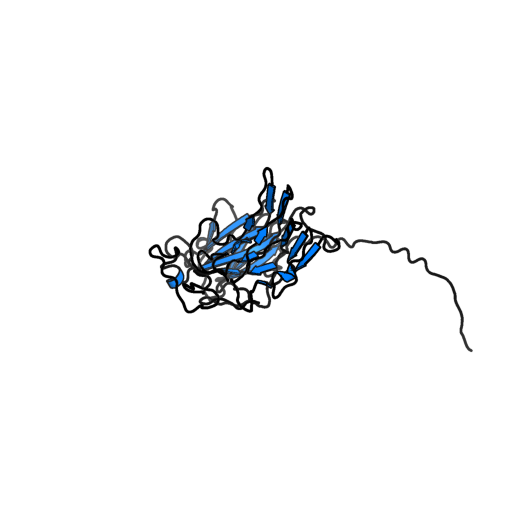477 8.391 2.679 1.00 98.62 231 PHE A O 1
ATOM 1842 N N . GLU A 1 232 ? 9.765 10.139 1.297 1.00 98.19 232 GLU A N 1
ATOM 1843 C CA . GLU A 1 232 ? 8.943 11.047 2.099 1.00 98.19 232 GLU A CA 1
ATOM 1844 C C . GLU A 1 232 ? 7.438 10.777 1.922 1.00 98.19 232 GLU A C 1
ATOM 1846 O O . GLU A 1 232 ? 7.013 10.116 0.979 1.00 98.19 232 GLU A O 1
ATOM 1851 N N . SER A 1 233 ? 6.619 11.278 2.849 1.00 98.44 233 SER A N 1
ATOM 1852 C CA . SER A 1 233 ? 5.157 11.165 2.763 1.00 98.44 233 SER A CA 1
ATOM 1853 C C . SER A 1 233 ? 4.636 11.929 1.541 1.00 98.44 233 SER A C 1
ATOM 1855 O O . SER A 1 233 ? 5.109 13.034 1.279 1.00 98.44 233 SER A O 1
ATOM 1857 N N . GLY A 1 234 ? 3.678 11.350 0.821 1.00 98.69 234 GLY A N 1
ATOM 1858 C CA . GLY A 1 234 ? 3.198 11.807 -0.484 1.00 98.69 234 GLY A CA 1
ATOM 1859 C C . GLY A 1 234 ? 3.319 10.720 -1.558 1.00 98.69 234 GLY A C 1
ATOM 1860 O O . GLY A 1 234 ? 3.636 9.566 -1.260 1.00 98.69 234 GLY A O 1
ATOM 1861 N N . ILE A 1 235 ? 3.043 11.100 -2.805 1.00 98.94 235 ILE A N 1
ATOM 1862 C CA . ILE A 1 235 ? 2.868 10.191 -3.945 1.00 98.94 235 ILE A CA 1
ATOM 1863 C C . ILE A 1 235 ? 4.121 10.225 -4.827 1.00 98.94 235 ILE A C 1
ATOM 1865 O O . ILE A 1 235 ? 4.615 11.300 -5.165 1.00 98.94 235 ILE A O 1
ATOM 1869 N N . HIS A 1 236 ? 4.645 9.057 -5.192 1.00 98.88 236 HIS A N 1
ATOM 1870 C CA . HIS A 1 236 ? 5.842 8.887 -6.019 1.00 98.88 236 HIS A CA 1
ATOM 1871 C C . HIS A 1 236 ? 5.536 7.878 -7.123 1.00 98.88 236 HIS A C 1
ATOM 1873 O O . HIS A 1 236 ? 4.913 6.855 -6.849 1.00 98.88 236 HIS A O 1
ATOM 1879 N N . TRP A 1 237 ? 6.013 8.098 -8.344 1.00 98.88 237 TRP A N 1
ATOM 1880 C CA . TRP A 1 237 ? 5.855 7.138 -9.445 1.00 98.88 237 TRP A CA 1
ATOM 1881 C C . TRP A 1 237 ? 7.139 7.015 -10.255 1.00 98.88 237 TRP A C 1
ATOM 1883 O O . TRP A 1 237 ? 7.844 8.005 -10.445 1.00 98.88 237 TRP A O 1
ATOM 1893 N N . ILE A 1 238 ? 7.445 5.812 -10.745 1.00 98.56 238 ILE A N 1
ATOM 1894 C CA . ILE A 1 238 ? 8.522 5.628 -11.722 1.00 98.56 238 ILE A CA 1
ATOM 1895 C C . ILE A 1 238 ? 7.961 5.644 -13.148 1.00 98.56 238 ILE A C 1
ATOM 1897 O O . ILE A 1 238 ? 6.951 5.001 -13.443 1.00 98.56 238 ILE A O 1
ATOM 1901 N N . GLU A 1 239 ? 8.626 6.375 -14.039 1.00 97.69 239 GLU A N 1
ATOM 1902 C CA . GLU A 1 239 ? 8.372 6.331 -15.482 1.00 97.69 239 GLU A CA 1
ATOM 1903 C C . GLU A 1 239 ? 9.670 6.086 -16.259 1.00 97.69 239 GLU A C 1
ATOM 1905 O O . GLU A 1 239 ? 10.777 6.333 -15.772 1.00 97.69 239 GLU A O 1
ATOM 1910 N N . LYS A 1 240 ? 9.519 5.686 -17.520 1.00 97.62 240 LYS A N 1
ATOM 1911 C CA . LYS A 1 240 ? 10.591 5.672 -18.516 1.00 97.62 240 LYS A CA 1
ATOM 1912 C C . LYS A 1 240 ? 10.067 6.314 -19.789 1.00 97.62 240 LYS A C 1
ATOM 1914 O O . LYS A 1 240 ? 9.073 5.860 -20.348 1.00 97.62 240 LYS A O 1
ATOM 1919 N N . ASN A 1 241 ? 10.731 7.379 -20.235 1.00 95.56 241 ASN A N 1
ATOM 1920 C CA . ASN A 1 241 ? 10.348 8.164 -21.415 1.00 95.56 241 ASN A CA 1
ATOM 1921 C C . ASN A 1 241 ? 8.879 8.654 -21.387 1.00 95.56 241 ASN A C 1
ATOM 1923 O O . ASN A 1 241 ? 8.210 8.628 -22.415 1.00 95.56 241 ASN A O 1
ATOM 1927 N N . GLY A 1 242 ? 8.362 9.068 -20.222 1.00 96.19 242 GLY A N 1
ATOM 1928 C CA . GLY A 1 242 ? 6.960 9.483 -20.063 1.00 96.19 242 GLY A CA 1
ATOM 1929 C C . GLY A 1 242 ? 5.951 8.350 -19.840 1.00 96.19 242 GLY A C 1
ATOM 1930 O O . GLY A 1 242 ? 4.778 8.639 -19.630 1.00 96.19 242 GLY A O 1
ATOM 1931 N N . VAL A 1 243 ? 6.375 7.080 -19.861 1.00 98.00 243 VAL A N 1
ATOM 1932 C CA . VAL A 1 243 ? 5.476 5.921 -19.729 1.00 98.00 243 VAL A CA 1
ATOM 1933 C C . VAL A 1 243 ? 5.617 5.268 -18.351 1.00 98.00 243 VAL A C 1
ATOM 1935 O O . VAL A 1 243 ? 6.721 4.905 -17.931 1.00 98.00 243 VAL A O 1
ATOM 1938 N N . LEU A 1 244 ? 4.492 5.104 -17.651 1.00 98.44 244 LEU A N 1
ATOM 1939 C CA . LEU A 1 244 ? 4.390 4.367 -16.386 1.00 98.44 244 LEU A CA 1
ATOM 1940 C C . LEU A 1 244 ? 4.571 2.858 -16.612 1.00 98.44 244 LEU A C 1
ATOM 1942 O O . LEU A 1 244 ? 4.441 2.370 -17.729 1.00 98.44 244 LEU A O 1
ATOM 1946 N N . GLY A 1 245 ? 4.929 2.099 -15.573 1.00 98.19 245 GLY A N 1
ATOM 1947 C CA . GLY A 1 245 ? 5.069 0.633 -15.665 1.00 98.19 245 GLY A CA 1
ATOM 1948 C C . GLY A 1 245 ? 6.238 0.138 -16.533 1.00 98.19 245 GLY A C 1
ATOM 1949 O O . GLY A 1 245 ? 6.573 -1.043 -16.505 1.00 98.19 245 GLY A O 1
ATOM 1950 N N . LYS A 1 246 ? 6.907 1.033 -17.269 1.00 98.31 246 LYS A N 1
ATOM 1951 C CA . LYS A 1 246 ? 8.079 0.758 -18.111 1.00 98.31 246 LYS A CA 1
ATOM 1952 C C . LYS A 1 246 ? 9.416 0.805 -17.373 1.00 98.31 246 LYS A C 1
ATOM 1954 O O . LYS A 1 246 ? 10.456 0.713 -18.028 1.00 98.31 246 LYS A O 1
ATOM 1959 N N . ASP A 1 247 ? 9.412 0.925 -16.045 1.00 98.38 247 ASP A N 1
ATOM 1960 C CA . ASP A 1 247 ? 10.617 0.716 -15.243 1.00 98.38 247 ASP A CA 1
ATOM 1961 C C . ASP A 1 247 ? 10.355 0.259 -13.800 1.00 98.38 247 ASP A C 1
ATOM 1963 O O . ASP A 1 247 ? 9.223 0.310 -13.323 1.00 98.38 247 ASP A O 1
ATOM 1967 N N . HIS A 1 248 ? 11.406 -0.161 -13.092 1.00 98.56 248 HIS A N 1
ATOM 1968 C CA . HIS A 1 248 ? 11.400 -0.408 -11.642 1.00 98.56 248 HIS A CA 1
ATOM 1969 C C . HIS A 1 248 ? 12.652 0.192 -10.978 1.00 98.56 248 HIS A C 1
ATOM 1971 O O . HIS A 1 248 ? 13.631 0.513 -11.649 1.00 98.56 248 HIS A O 1
ATOM 1977 N N . ILE A 1 249 ? 12.640 0.361 -9.656 1.00 98.50 249 ILE A N 1
ATOM 1978 C CA . ILE A 1 249 ? 13.727 1.007 -8.908 1.00 98.50 249 ILE A CA 1
ATOM 1979 C C . ILE A 1 249 ? 14.894 0.026 -8.762 1.00 98.50 249 ILE A C 1
ATOM 1981 O O . ILE A 1 249 ? 14.862 -0.855 -7.899 1.00 98.50 249 ILE A O 1
ATOM 1985 N N . LYS A 1 250 ? 15.941 0.188 -9.576 1.00 97.88 250 LYS A N 1
ATOM 1986 C CA . LYS A 1 250 ? 17.168 -0.609 -9.465 1.00 97.88 250 LYS A CA 1
ATOM 1987 C C . LYS A 1 250 ? 18.137 0.083 -8.510 1.00 97.88 250 LYS A C 1
ATOM 1989 O O . LYS A 1 250 ? 18.780 1.074 -8.852 1.00 97.88 250 LYS A O 1
ATOM 1994 N N . LEU A 1 251 ? 18.227 -0.425 -7.285 1.00 98.12 251 LEU A N 1
ATOM 1995 C CA . LEU A 1 251 ? 19.045 0.168 -6.230 1.00 98.12 251 LEU A CA 1
ATOM 1996 C C . LEU A 1 251 ? 20.541 0.012 -6.538 1.00 98.12 251 LEU A C 1
ATOM 1998 O O . LEU A 1 251 ? 20.980 -0.997 -7.092 1.00 98.12 251 LEU A O 1
ATOM 2002 N N . SER A 1 252 ? 21.345 0.996 -6.130 1.00 97.31 252 SER A N 1
ATOM 2003 C CA . SER A 1 252 ? 22.808 0.907 -6.203 1.00 97.31 252 SER A CA 1
ATOM 2004 C C . SER A 1 252 ? 23.338 -0.192 -5.266 1.00 97.31 252 SER A C 1
ATOM 2006 O O . SER A 1 252 ? 22.796 -0.332 -4.171 1.00 97.31 252 SER A O 1
ATOM 2008 N N . PRO A 1 253 ? 24.455 -0.887 -5.573 1.00 96.88 253 PRO A N 1
ATOM 2009 C CA . PRO A 1 253 ? 25.023 -1.903 -4.676 1.00 96.88 253 PRO A CA 1
ATOM 2010 C C . PRO A 1 253 ? 25.395 -1.391 -3.274 1.00 96.88 253 PRO A C 1
ATOM 2012 O O . PRO A 1 253 ? 25.535 -2.176 -2.337 1.00 96.88 253 PRO A O 1
ATOM 2015 N N . LYS A 1 254 ? 25.548 -0.069 -3.108 1.00 97.31 254 LYS A N 1
ATOM 2016 C CA . LYS A 1 254 ? 25.748 0.584 -1.802 1.00 97.31 254 LYS A CA 1
ATOM 2017 C C . LYS A 1 254 ? 24.457 0.690 -0.985 1.00 97.31 254 LYS A C 1
ATOM 2019 O O . LYS A 1 254 ? 24.521 0.683 0.243 1.00 97.31 254 LYS A O 1
ATOM 2024 N N . THR A 1 255 ? 23.314 0.823 -1.654 1.00 98.06 255 THR A N 1
ATOM 2025 C CA . THR A 1 255 ? 22.002 1.053 -1.052 1.00 98.06 255 THR A CA 1
ATOM 2026 C C . THR A 1 255 ? 21.434 -0.265 -0.544 1.00 98.06 255 THR A C 1
ATOM 2028 O O . THR A 1 255 ? 20.998 -1.113 -1.317 1.00 98.06 255 THR A O 1
ATOM 2031 N N . HIS A 1 256 ? 21.456 -0.434 0.775 1.00 97.38 256 HIS A N 1
ATOM 2032 C CA . HIS A 1 256 ? 21.007 -1.647 1.461 1.00 97.38 256 HIS A CA 1
ATOM 2033 C C . HIS A 1 256 ? 19.871 -1.376 2.454 1.00 97.38 256 HIS A C 1
ATOM 2035 O O . HIS A 1 256 ? 19.358 -2.307 3.063 1.00 97.38 256 HIS A O 1
ATOM 2041 N N . TYR A 1 257 ? 19.441 -0.122 2.609 1.00 98.12 257 TYR A N 1
ATOM 2042 C CA . TYR A 1 257 ? 18.317 0.242 3.465 1.00 98.12 257 TYR A CA 1
ATOM 2043 C C . TYR A 1 257 ? 17.351 1.160 2.707 1.00 98.12 257 TYR A C 1
ATOM 2045 O O . TYR A 1 257 ? 17.718 2.272 2.334 1.00 98.12 257 TYR A O 1
ATOM 2053 N N . VAL A 1 258 ? 16.115 0.706 2.500 1.00 98.62 258 VAL A N 1
ATOM 2054 C CA . VAL A 1 258 ? 14.991 1.533 2.044 1.00 98.62 258 VAL A CA 1
ATOM 2055 C C . VAL A 1 258 ? 14.007 1.733 3.196 1.00 98.62 258 VAL A C 1
ATOM 2057 O O . VAL A 1 258 ? 13.614 0.769 3.856 1.00 98.62 258 VAL A O 1
ATOM 2060 N N . TYR A 1 259 ? 13.609 2.984 3.431 1.00 98.69 259 TYR A N 1
ATOM 2061 C CA . TYR A 1 259 ? 12.626 3.365 4.440 1.00 98.69 259 TYR A CA 1
ATOM 2062 C C . TYR A 1 259 ? 11.479 4.175 3.824 1.00 98.69 259 TYR A C 1
ATOM 2064 O O . TYR A 1 259 ? 11.703 5.227 3.219 1.00 98.69 259 TYR A O 1
ATOM 2072 N N . PHE A 1 260 ? 10.245 3.715 4.013 1.00 98.69 260 PHE A N 1
ATOM 2073 C CA . PHE A 1 260 ? 9.033 4.407 3.583 1.00 98.69 260 PHE A CA 1
ATOM 2074 C C . PHE A 1 260 ? 8.417 5.175 4.758 1.00 98.69 260 PHE A C 1
ATOM 2076 O O . PHE A 1 260 ? 8.009 4.578 5.756 1.00 98.69 260 PHE A O 1
ATOM 2083 N N . LYS A 1 261 ? 8.311 6.508 4.676 1.00 98.25 261 LYS A N 1
ATOM 2084 C CA . LYS A 1 261 ? 7.564 7.246 5.706 1.00 98.25 261 LYS A CA 1
ATOM 2085 C C . LYS A 1 261 ? 6.088 6.804 5.727 1.00 98.25 261 LYS A C 1
ATOM 2087 O O . LYS A 1 261 ? 5.538 6.505 4.671 1.00 98.25 261 LYS A O 1
ATOM 2092 N N . PRO A 1 262 ? 5.416 6.871 6.893 1.00 98.38 262 PRO A N 1
ATOM 2093 C CA . PRO A 1 262 ? 3.958 6.829 6.968 1.00 98.38 262 PRO A CA 1
ATOM 2094 C C . PRO A 1 262 ? 3.327 7.790 5.955 1.00 98.38 262 PRO A C 1
ATOM 2096 O O . PRO A 1 262 ? 3.748 8.950 5.862 1.00 98.38 262 PRO A O 1
ATOM 2099 N N . GLY A 1 263 ? 2.387 7.297 5.152 1.00 98.44 263 GLY A N 1
ATOM 2100 C CA . GLY A 1 263 ? 1.782 8.058 4.056 1.00 98.44 263 GLY A CA 1
ATOM 2101 C C . GLY A 1 263 ? 2.673 8.287 2.831 1.00 98.44 263 GLY A C 1
ATOM 2102 O O . GLY A 1 263 ? 2.340 9.134 2.012 1.00 98.44 263 GLY A O 1
ATOM 2103 N N . ALA A 1 264 ? 3.792 7.576 2.670 1.00 98.88 264 ALA A N 1
ATOM 2104 C CA . ALA A 1 264 ? 4.439 7.437 1.364 1.00 98.88 264 ALA A CA 1
ATOM 2105 C C . ALA A 1 264 ? 3.656 6.419 0.515 1.00 98.88 264 ALA A C 1
ATOM 2107 O O . ALA A 1 264 ? 3.302 5.348 1.013 1.00 98.88 264 ALA A O 1
ATOM 2108 N N . TYR A 1 265 ? 3.393 6.740 -0.750 1.00 98.94 265 TYR A N 1
ATOM 2109 C CA . TYR A 1 265 ? 2.754 5.846 -1.717 1.00 98.94 265 TYR A CA 1
ATOM 2110 C C . TYR A 1 265 ? 3.590 5.826 -2.997 1.00 98.94 265 TYR A C 1
ATOM 2112 O O . TYR A 1 265 ? 3.740 6.857 -3.651 1.00 98.94 265 TYR A O 1
ATOM 2120 N N . VAL A 1 266 ? 4.196 4.683 -3.314 1.00 98.94 266 VAL A N 1
ATOM 2121 C CA . VAL A 1 266 ? 5.268 4.573 -4.313 1.00 98.94 266 VAL A CA 1
ATOM 2122 C C . VAL A 1 266 ? 4.854 3.598 -5.411 1.00 98.94 266 VAL A C 1
ATOM 2124 O O . VAL A 1 266 ? 4.874 2.390 -5.203 1.00 98.94 266 VAL A O 1
ATOM 2127 N N . LYS A 1 267 ? 4.488 4.112 -6.589 1.00 98.94 267 LYS A N 1
ATOM 2128 C CA . LYS A 1 267 ? 4.083 3.324 -7.764 1.00 98.94 267 LYS A CA 1
ATOM 2129 C C . LYS A 1 267 ? 5.313 2.776 -8.496 1.00 98.94 267 LYS A C 1
ATOM 2131 O O . LYS A 1 267 ? 5.783 3.384 -9.464 1.00 98.94 267 LYS A O 1
ATOM 2136 N N . ALA A 1 268 ? 5.886 1.695 -7.971 1.00 98.75 268 ALA A N 1
ATOM 2137 C CA . ALA A 1 268 ? 7.066 1.013 -8.498 1.00 98.75 268 ALA A CA 1
ATOM 2138 C C . ALA A 1 268 ? 7.271 -0.369 -7.838 1.00 98.75 268 ALA A C 1
ATOM 2140 O O . ALA A 1 268 ? 6.587 -0.725 -6.886 1.00 98.75 268 ALA A O 1
ATOM 2141 N N . ALA A 1 269 ? 8.294 -1.102 -8.283 1.00 98.81 269 ALA A N 1
ATOM 2142 C CA . ALA A 1 269 ? 8.908 -2.224 -7.565 1.00 98.81 269 ALA A CA 1
ATOM 2143 C C . ALA A 1 269 ? 10.386 -1.926 -7.223 1.00 98.81 269 ALA A C 1
ATOM 2145 O O . ALA A 1 269 ? 10.982 -1.031 -7.830 1.00 98.81 269 ALA A O 1
ATOM 2146 N N . LEU A 1 270 ? 10.994 -2.671 -6.288 1.00 98.31 270 LEU A N 1
ATOM 2147 C CA . LEU A 1 270 ? 12.410 -2.543 -5.898 1.00 98.31 270 LEU A CA 1
ATOM 2148 C C . LEU A 1 270 ? 13.252 -3.755 -6.327 1.00 98.31 270 LEU A C 1
ATOM 2150 O O . LEU A 1 270 ? 12.932 -4.889 -5.969 1.00 98.31 270 LEU A O 1
ATOM 2154 N N . GLU A 1 271 ? 14.405 -3.513 -6.953 1.00 98.38 271 GLU A N 1
ATOM 2155 C CA . GLU A 1 271 ? 15.485 -4.499 -7.083 1.00 98.38 271 GLU A CA 1
ATOM 2156 C C . GLU A 1 271 ? 16.706 -4.066 -6.259 1.00 98.38 271 GLU A C 1
ATOM 2158 O O . GLU A 1 271 ? 17.342 -3.046 -6.536 1.00 98.38 271 GLU A O 1
ATOM 2163 N N . TYR A 1 272 ? 17.063 -4.868 -5.258 1.00 98.38 272 TYR A N 1
ATOM 2164 C CA . TYR A 1 272 ? 18.318 -4.750 -4.523 1.00 98.38 272 TYR A CA 1
ATOM 2165 C C . TYR A 1 272 ? 19.470 -5.395 -5.311 1.00 98.38 272 TYR A C 1
ATOM 2167 O O . TYR A 1 272 ? 19.358 -6.503 -5.838 1.00 98.38 272 TYR A O 1
ATOM 2175 N N . THR A 1 273 ? 20.618 -4.715 -5.345 1.00 97.38 273 THR A N 1
ATOM 2176 C CA . THR A 1 273 ? 21.863 -5.217 -5.965 1.00 97.38 273 THR A CA 1
ATOM 2177 C C . THR A 1 273 ? 23.031 -5.262 -4.973 1.00 97.38 273 THR A C 1
ATOM 2179 O O . THR A 1 273 ? 24.196 -5.329 -5.367 1.00 97.38 273 THR A O 1
ATOM 2182 N N . THR A 1 274 ? 22.736 -5.171 -3.673 1.00 96.88 274 THR A N 1
ATOM 2183 C CA . THR A 1 274 ? 23.746 -5.018 -2.623 1.00 96.88 274 THR A CA 1
ATOM 2184 C C . THR A 1 274 ? 24.339 -6.353 -2.190 1.00 96.88 274 THR A C 1
ATOM 2186 O O . THR A 1 274 ? 23.636 -7.345 -2.061 1.00 96.88 274 THR A O 1
ATOM 2189 N N . THR A 1 275 ? 25.635 -6.367 -1.887 1.00 95.94 275 THR A N 1
ATOM 2190 C CA . THR A 1 275 ? 26.318 -7.515 -1.267 1.00 95.94 275 THR A CA 1
ATOM 2191 C C . THR A 1 275 ? 26.454 -7.352 0.253 1.00 95.94 275 THR A C 1
ATOM 2193 O O . THR A 1 275 ? 27.263 -8.033 0.880 1.00 95.94 275 THR A O 1
ATOM 2196 N N . HIS A 1 276 ? 25.729 -6.405 0.861 1.00 95.94 276 HIS A N 1
ATOM 2197 C CA . HIS A 1 276 ? 25.763 -6.183 2.306 1.00 95.94 276 HIS A CA 1
ATOM 2198 C C . HIS A 1 276 ? 25.099 -7.370 3.039 1.00 95.94 276 HIS A C 1
ATOM 2200 O O . HIS A 1 276 ? 24.023 -7.796 2.614 1.00 95.94 276 HIS A O 1
ATOM 2206 N N . PRO A 1 277 ? 25.679 -7.910 4.132 1.00 96.25 277 PRO A N 1
ATOM 2207 C CA . PRO A 1 277 ? 25.163 -9.114 4.805 1.00 96.25 277 PRO A CA 1
ATOM 2208 C C . PRO A 1 277 ? 23.780 -8.917 5.444 1.00 96.25 277 PRO A C 1
ATOM 2210 O O . PRO A 1 277 ? 23.100 -9.882 5.780 1.00 96.25 277 PRO A O 1
ATOM 2213 N N . THR A 1 278 ? 23.339 -7.669 5.593 1.00 96.62 278 THR A N 1
ATOM 2214 C CA . THR A 1 278 ? 22.003 -7.327 6.079 1.00 96.62 278 THR A CA 1
ATOM 2215 C C . THR A 1 278 ? 21.424 -6.210 5.225 1.00 96.62 278 THR A C 1
ATOM 2217 O O . THR A 1 278 ? 22.056 -5.161 5.087 1.00 96.62 278 THR A O 1
ATOM 2220 N N . PHE A 1 279 ? 20.227 -6.401 4.675 1.00 97.81 279 PHE A N 1
ATOM 2221 C CA . PHE A 1 279 ? 19.492 -5.351 3.971 1.00 97.81 279 PHE A CA 1
ATOM 2222 C C . PHE A 1 279 ? 18.072 -5.194 4.527 1.00 97.81 279 PHE A C 1
ATOM 2224 O O . PHE A 1 279 ? 17.500 -6.115 5.110 1.00 97.81 279 PHE A O 1
ATOM 2231 N N . LEU A 1 280 ? 17.528 -3.984 4.419 1.00 98.38 280 LEU A N 1
ATOM 2232 C CA . LEU A 1 280 ? 16.335 -3.552 5.141 1.00 98.38 280 LEU A CA 1
ATOM 2233 C C . LEU A 1 280 ? 15.322 -2.883 4.210 1.00 98.38 280 LEU A C 1
ATOM 2235 O O . LEU A 1 280 ? 15.680 -2.036 3.383 1.00 98.38 280 LEU A O 1
ATOM 2239 N N . THR A 1 281 ? 14.052 -3.220 4.420 1.00 98.56 281 THR A N 1
ATOM 2240 C CA . THR A 1 281 ? 12.882 -2.561 3.834 1.00 98.56 281 THR A CA 1
ATOM 2241 C C . THR A 1 281 ? 11.878 -2.294 4.953 1.00 98.56 281 THR A C 1
ATOM 2243 O O . THR A 1 281 ? 11.219 -3.205 5.449 1.00 98.56 281 THR A O 1
ATOM 2246 N N . VAL A 1 282 ? 11.792 -1.051 5.413 1.00 98.62 282 VAL A N 1
ATOM 2247 C CA . VAL A 1 282 ? 11.067 -0.703 6.648 1.00 98.62 282 VAL A CA 1
ATOM 2248 C C . VAL A 1 282 ? 10.107 0.454 6.387 1.00 98.62 282 VAL A C 1
ATOM 2250 O O . VAL A 1 282 ? 10.343 1.260 5.489 1.00 98.62 282 VAL A O 1
ATOM 2253 N N . GLY A 1 283 ? 9.047 0.572 7.186 1.00 98.44 283 GLY A N 1
ATOM 2254 C CA . GLY A 1 283 ? 8.198 1.764 7.198 1.00 98.44 283 GLY A CA 1
ATOM 2255 C C . GLY A 1 283 ? 6.767 1.519 6.730 1.00 98.44 283 GLY A C 1
ATOM 2256 O O . GLY A 1 283 ? 6.515 0.643 5.913 1.00 98.44 283 GLY A O 1
ATOM 2257 N N . TYR A 1 284 ? 5.825 2.309 7.245 1.00 98.56 284 TYR A N 1
ATOM 2258 C CA . TYR A 1 284 ? 4.385 2.170 6.981 1.00 98.56 284 TYR A CA 1
ATOM 2259 C C . TYR A 1 284 ? 3.924 2.981 5.759 1.00 98.56 284 TYR A C 1
ATOM 2261 O O . TYR A 1 284 ? 2.994 3.784 5.830 1.00 98.56 284 TYR A O 1
ATOM 2269 N N . GLY A 1 285 ? 4.634 2.810 4.644 1.00 98.75 285 GLY A N 1
ATOM 2270 C CA . GLY A 1 285 ? 4.202 3.278 3.328 1.00 98.75 285 GLY A CA 1
ATOM 2271 C C . GLY A 1 285 ? 3.725 2.125 2.446 1.00 98.75 285 GLY A C 1
ATOM 2272 O O . GLY A 1 285 ? 3.862 0.951 2.800 1.00 98.75 285 GLY A O 1
ATOM 2273 N N . VAL A 1 286 ? 3.183 2.479 1.283 1.00 98.94 286 VAL A N 1
ATOM 2274 C CA . VAL A 1 286 ? 2.732 1.537 0.252 1.00 98.94 286 VAL A CA 1
ATOM 2275 C C . VAL A 1 286 ? 3.737 1.515 -0.897 1.00 98.94 286 VAL A C 1
ATOM 2277 O O . VAL A 1 286 ? 4.137 2.575 -1.386 1.00 98.94 286 VAL A O 1
ATOM 2280 N N . LEU A 1 287 ? 4.102 0.320 -1.356 1.00 98.94 287 LEU A N 1
ATOM 2281 C CA . LEU A 1 287 ? 4.777 0.090 -2.632 1.00 98.94 287 LEU A CA 1
ATOM 2282 C C . LEU A 1 287 ? 3.773 -0.598 -3.570 1.00 98.94 287 LEU A C 1
ATOM 2284 O O . LEU A 1 287 ? 3.374 -1.732 -3.315 1.00 98.94 287 LEU A O 1
ATOM 2288 N N . SER A 1 288 ? 3.334 0.122 -4.603 1.00 98.94 288 SER A N 1
ATOM 2289 C CA . SER A 1 288 ? 2.221 -0.251 -5.479 1.00 98.94 288 SER A CA 1
ATOM 2290 C C . SER A 1 288 ? 2.696 -0.671 -6.869 1.00 98.94 288 SER A C 1
ATOM 2292 O O . SER A 1 288 ? 3.431 0.059 -7.539 1.00 98.94 288 SER A O 1
ATOM 2294 N N . GLY A 1 289 ? 2.231 -1.830 -7.321 1.00 98.81 289 GLY A N 1
ATOM 2295 C CA . GLY A 1 289 ? 2.449 -2.386 -8.648 1.00 98.81 289 GLY A CA 1
ATOM 2296 C C . GLY A 1 289 ? 1.410 -1.951 -9.683 1.00 98.81 289 GLY A C 1
ATOM 2297 O O . GLY A 1 289 ? 1.456 -2.445 -10.805 1.00 98.81 289 GLY A O 1
ATOM 2298 N N . GLU A 1 290 ? 0.497 -1.032 -9.343 1.00 98.75 290 GLU A N 1
ATOM 2299 C CA . GLU A 1 290 ? -0.709 -0.706 -10.130 1.00 98.75 290 GLU A CA 1
ATOM 2300 C C . GLU A 1 290 ? -0.464 -0.375 -11.617 1.00 98.75 290 GLU A C 1
ATOM 2302 O O . GLU A 1 290 ? -1.313 -0.636 -12.468 1.00 98.75 290 GLU A O 1
ATOM 2307 N N . ASN A 1 291 ? 0.712 0.173 -11.931 1.00 98.62 291 ASN A N 1
ATOM 2308 C CA . ASN A 1 291 ? 1.113 0.584 -13.278 1.00 98.62 291 ASN A CA 1
ATOM 2309 C C . ASN A 1 291 ? 1.662 -0.565 -14.147 1.00 98.62 291 ASN A C 1
ATOM 2311 O O . ASN A 1 291 ? 1.911 -0.361 -15.336 1.00 98.62 291 ASN A O 1
ATOM 2315 N N . TYR A 1 292 ? 1.929 -1.740 -13.575 1.00 98.69 292 TYR A N 1
ATOM 2316 C CA . TYR A 1 292 ? 2.470 -2.885 -14.307 1.00 98.69 292 TYR A CA 1
ATOM 2317 C C . TYR A 1 292 ? 1.355 -3.741 -14.915 1.00 98.69 292 TYR A C 1
ATOM 2319 O O . TYR A 1 292 ? 0.266 -3.888 -14.360 1.00 98.69 292 TYR A O 1
ATOM 2327 N N . VAL A 1 293 ? 1.659 -4.350 -16.061 1.00 98.06 293 VAL A N 1
ATOM 2328 C CA . VAL A 1 293 ? 0.827 -5.398 -16.664 1.00 98.06 293 VAL A CA 1
ATOM 2329 C C . VAL A 1 293 ? 0.969 -6.719 -15.915 1.00 98.06 293 VAL A C 1
ATOM 2331 O O . VAL A 1 293 ? 1.962 -6.956 -15.217 1.00 98.06 293 VAL A O 1
ATOM 2334 N N . TYR A 1 294 ? 0.006 -7.619 -16.112 1.00 97.88 294 TYR A N 1
ATOM 2335 C CA . TYR A 1 294 ? 0.126 -8.996 -15.641 1.00 97.88 294 TYR A CA 1
ATOM 2336 C C . TYR A 1 294 ? 1.440 -9.621 -16.150 1.00 97.88 294 TYR A C 1
ATOM 2338 O O . TYR A 1 294 ? 1.813 -9.451 -17.309 1.00 97.88 294 TYR A O 1
ATOM 2346 N N . VAL A 1 295 ? 2.175 -10.293 -15.256 1.00 96.81 295 VAL A N 1
ATOM 2347 C CA . VAL A 1 295 ? 3.498 -10.919 -15.491 1.00 96.81 295 VAL A CA 1
ATOM 2348 C C . VAL A 1 295 ? 4.590 -10.032 -16.139 1.00 96.81 295 VAL A C 1
ATOM 2350 O O . VAL A 1 295 ? 5.554 -10.570 -16.688 1.00 96.81 295 VAL A O 1
ATOM 2353 N N . ALA A 1 296 ? 4.499 -8.697 -16.022 1.00 98.25 296 ALA A N 1
ATOM 2354 C CA . ALA A 1 296 ? 5.396 -7.701 -16.636 1.00 98.25 296 ALA A CA 1
ATOM 2355 C C . ALA A 1 296 ? 6.891 -8.094 -16.685 1.00 98.25 296 ALA A C 1
ATOM 2357 O O . ALA A 1 296 ? 7.566 -8.220 -15.661 1.00 98.25 296 ALA A O 1
ATOM 2358 N N . HIS A 1 297 ? 7.436 -8.247 -17.892 1.00 98.06 297 HIS A N 1
ATOM 2359 C CA . HIS A 1 297 ? 8.737 -8.876 -18.129 1.00 98.06 297 HIS A CA 1
ATOM 2360 C C . HIS A 1 297 ? 9.873 -7.864 -18.320 1.00 98.06 297 HIS A C 1
ATOM 2362 O O . HIS A 1 297 ? 9.989 -7.194 -19.348 1.00 98.06 297 HIS A O 1
ATOM 2368 N N . THR A 1 298 ? 10.765 -7.785 -17.334 1.00 97.50 298 THR A N 1
ATOM 2369 C CA . THR A 1 298 ? 11.790 -6.728 -17.205 1.00 97.50 298 THR A CA 1
ATOM 2370 C C . THR A 1 298 ? 12.720 -6.594 -18.421 1.00 97.50 298 THR A C 1
ATOM 2372 O O . THR A 1 298 ? 12.954 -5.481 -18.890 1.00 97.50 298 THR A O 1
ATOM 2375 N N . ILE A 1 299 ? 13.189 -7.706 -19.003 1.00 96.75 299 ILE A N 1
ATOM 2376 C CA . ILE A 1 299 ? 14.043 -7.697 -20.211 1.00 96.75 299 ILE A CA 1
ATOM 2377 C C . ILE A 1 299 ? 13.264 -7.675 -21.542 1.00 96.75 299 ILE A C 1
ATOM 2379 O O . ILE A 1 299 ? 13.874 -7.535 -22.600 1.00 96.75 299 ILE A O 1
ATOM 2383 N N . LYS A 1 300 ? 11.927 -7.757 -21.512 1.00 97.44 300 LYS A N 1
ATOM 2384 C CA . LYS A 1 300 ? 11.033 -7.521 -22.666 1.00 97.44 300 LYS A CA 1
ATOM 2385 C C . LYS A 1 300 ? 10.287 -6.190 -22.524 1.00 97.44 300 LYS A C 1
ATOM 2387 O O . LYS A 1 300 ? 9.126 -6.071 -22.903 1.00 97.44 300 LYS A O 1
ATOM 2392 N N . ASN A 1 301 ? 10.963 -5.188 -21.956 1.00 96.88 301 ASN A N 1
ATOM 2393 C CA . ASN A 1 301 ? 10.444 -3.833 -21.762 1.00 96.88 301 ASN A CA 1
ATOM 2394 C C . ASN A 1 301 ? 9.094 -3.791 -21.012 1.00 96.88 301 ASN A C 1
ATOM 2396 O O . ASN A 1 301 ? 8.250 -2.960 -21.327 1.00 96.88 301 ASN A O 1
ATOM 2400 N N . TYR A 1 302 ? 8.903 -4.664 -20.019 1.00 98.38 302 TYR A N 1
ATOM 2401 C CA . TYR A 1 302 ? 7.712 -4.742 -19.160 1.00 98.38 302 TYR A CA 1
ATOM 2402 C C . TYR A 1 302 ? 6.403 -5.052 -19.913 1.00 98.38 302 TYR A C 1
ATOM 2404 O O . TYR A 1 302 ? 5.342 -4.560 -19.546 1.00 98.38 302 TYR A O 1
ATOM 2412 N N . THR A 1 303 ? 6.483 -5.869 -20.966 1.00 97.88 303 THR A N 1
ATOM 2413 C CA . THR A 1 303 ? 5.318 -6.500 -21.619 1.00 97.88 303 THR A CA 1
ATOM 2414 C C . THR A 1 303 ? 4.787 -7.689 -20.814 1.00 97.88 303 THR A C 1
ATOM 2416 O O . THR A 1 303 ? 5.519 -8.285 -20.016 1.00 97.88 303 THR A O 1
ATOM 2419 N N . ALA A 1 304 ? 3.529 -8.060 -21.046 1.00 97.44 304 ALA A N 1
ATOM 2420 C CA . ALA A 1 304 ? 2.871 -9.225 -20.469 1.00 97.44 304 ALA A CA 1
ATOM 2421 C C . ALA A 1 304 ? 3.373 -10.517 -21.136 1.00 97.44 304 ALA A C 1
ATOM 2423 O O . ALA A 1 304 ? 2.747 -11.071 -22.036 1.00 97.44 304 ALA A O 1
ATOM 2424 N N . VAL A 1 305 ? 4.545 -10.992 -20.712 1.00 96.38 305 VAL A N 1
ATOM 2425 C CA . VAL A 1 305 ? 5.161 -12.235 -21.197 1.00 96.38 305 VAL A CA 1
ATOM 2426 C C . VAL A 1 305 ? 5.766 -12.967 -20.002 1.00 96.38 305 VAL A C 1
ATOM 2428 O O . VAL A 1 305 ? 6.766 -12.527 -19.448 1.00 96.38 305 VAL A O 1
ATOM 2431 N N . LYS A 1 306 ? 5.166 -14.083 -19.579 1.00 96.00 306 LYS A N 1
ATOM 2432 C CA . LYS A 1 306 ? 5.621 -14.813 -18.388 1.00 96.00 306 LYS A CA 1
ATOM 2433 C C . LYS A 1 306 ? 7.048 -15.350 -18.562 1.00 96.00 306 LYS A C 1
ATOM 2435 O O . LYS A 1 306 ? 7.304 -16.140 -19.467 1.00 96.00 306 LYS A O 1
ATOM 2440 N N . ASP A 1 307 ? 7.935 -14.997 -17.635 1.00 96.75 307 ASP A N 1
ATOM 244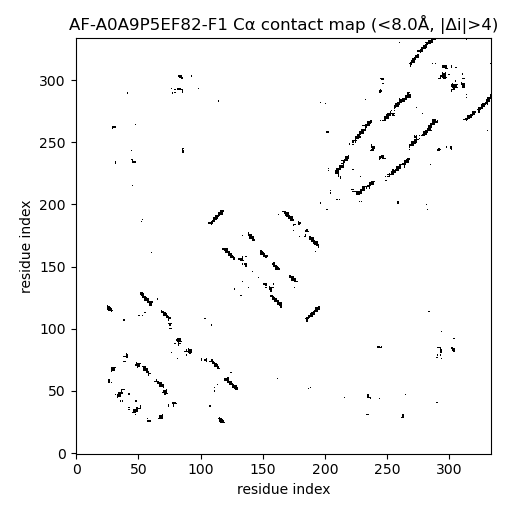1 C CA . ASP A 1 307 ? 9.258 -15.607 -17.478 1.00 96.75 307 ASP A CA 1
ATOM 2442 C C . ASP A 1 307 ? 9.564 -15.793 -15.983 1.00 96.75 307 ASP A C 1
ATOM 2444 O O . ASP A 1 307 ? 9.630 -14.831 -15.210 1.00 96.75 307 ASP A O 1
ATOM 2448 N N . ASP A 1 308 ? 9.773 -17.042 -15.557 1.00 96.06 308 ASP A N 1
ATOM 2449 C CA . ASP A 1 308 ? 9.947 -17.377 -14.139 1.00 96.06 308 ASP A CA 1
ATOM 2450 C C . ASP A 1 308 ? 11.202 -16.735 -13.517 1.00 96.06 308 ASP A C 1
ATOM 2452 O O . ASP A 1 308 ? 11.253 -16.555 -12.298 1.00 96.06 308 ASP A O 1
ATOM 2456 N N . ARG A 1 309 ? 12.186 -16.301 -14.314 1.00 95.12 309 ARG A N 1
ATOM 2457 C CA . ARG A 1 309 ? 13.357 -15.543 -13.852 1.00 95.12 309 ARG A CA 1
ATOM 2458 C C . ARG A 1 309 ? 13.160 -14.030 -13.952 1.00 95.12 309 ARG A C 1
ATOM 2460 O O . ARG A 1 309 ? 13.637 -13.324 -13.072 1.00 95.12 309 ARG A O 1
ATOM 2467 N N . PHE A 1 310 ? 12.495 -13.534 -14.992 1.00 96.75 310 PHE A N 1
ATOM 2468 C CA . PHE A 1 310 ? 12.560 -12.130 -15.418 1.00 96.75 310 PHE A CA 1
ATOM 2469 C C . PHE A 1 310 ? 11.219 -11.374 -15.454 1.00 96.75 310 PHE A C 1
ATOM 2471 O O . PHE A 1 310 ? 11.234 -10.169 -15.742 1.00 96.75 310 PHE A O 1
ATOM 2478 N N . SER A 1 311 ? 10.079 -12.005 -15.163 1.00 98.00 311 SER A N 1
ATOM 2479 C CA . SER A 1 311 ? 8.878 -11.272 -14.734 1.00 98.00 311 SER A CA 1
ATOM 2480 C C . SER A 1 311 ? 9.167 -10.532 -13.421 1.00 98.00 311 SER A C 1
ATOM 2482 O O . SER A 1 311 ? 9.890 -11.038 -12.555 1.00 98.00 311 SER A O 1
ATOM 2484 N N . LEU A 1 312 ? 8.653 -9.310 -13.294 1.00 98.50 312 LEU A N 1
ATOM 2485 C CA . LEU A 1 312 ? 8.960 -8.389 -12.200 1.00 98.50 312 LEU A CA 1
ATOM 2486 C C . LEU A 1 312 ? 8.432 -8.896 -10.847 1.00 98.50 312 LEU A C 1
ATOM 2488 O O . LEU A 1 312 ? 7.382 -9.530 -10.768 1.00 98.50 312 LEU A O 1
ATOM 2492 N N . ARG A 1 313 ? 9.169 -8.604 -9.769 1.00 98.44 313 ARG A N 1
ATOM 2493 C CA . ARG A 1 313 ? 8.765 -8.841 -8.374 1.00 98.44 313 ARG A CA 1
ATOM 2494 C C . ARG A 1 313 ? 8.794 -7.519 -7.612 1.00 98.44 313 ARG A C 1
ATOM 2496 O O . ARG A 1 313 ? 9.731 -6.750 -7.796 1.00 98.44 313 ARG A O 1
ATOM 2503 N N . MET A 1 314 ? 7.821 -7.296 -6.723 1.00 98.62 314 MET A N 1
ATOM 2504 C CA . MET A 1 314 ? 7.718 -6.072 -5.907 1.00 98.62 314 MET A CA 1
ATOM 2505 C C . MET A 1 314 ? 8.960 -5.823 -5.040 1.00 98.62 314 MET A C 1
ATOM 2507 O O . MET A 1 314 ? 9.433 -4.693 -4.942 1.00 98.62 314 MET A O 1
ATOM 2511 N N . PHE A 1 315 ? 9.525 -6.897 -4.484 1.00 98.19 315 PHE A N 1
ATOM 2512 C CA . PHE A 1 315 ? 10.867 -6.923 -3.913 1.00 98.19 315 PHE A CA 1
ATOM 2513 C C . PHE A 1 315 ? 11.681 -8.005 -4.621 1.00 98.19 315 PHE A C 1
ATOM 2515 O O . PHE A 1 315 ? 11.271 -9.166 -4.671 1.00 98.19 315 PHE A O 1
ATOM 2522 N N . TRP A 1 316 ? 12.832 -7.630 -5.170 1.00 97.31 316 TRP A N 1
ATOM 2523 C CA . TRP A 1 316 ? 13.708 -8.516 -5.931 1.00 97.31 316 TRP A CA 1
ATOM 2524 C C . TRP A 1 316 ? 15.174 -8.313 -5.535 1.00 97.31 316 TRP A C 1
ATOM 2526 O O . TRP A 1 316 ? 15.546 -7.255 -5.026 1.00 97.31 316 TRP A O 1
ATOM 2536 N N . HIS A 1 317 ? 16.017 -9.321 -5.763 1.00 96.81 317 HIS A N 1
ATOM 2537 C CA . HIS A 1 317 ? 17.450 -9.248 -5.481 1.00 96.81 317 HIS A CA 1
ATOM 2538 C C . HIS A 1 317 ? 18.229 -10.093 -6.500 1.00 96.81 317 HIS A C 1
ATOM 2540 O O . HIS A 1 317 ? 18.332 -11.308 -6.350 1.00 96.81 317 HIS A O 1
ATOM 2546 N N . GLN A 1 318 ? 18.763 -9.475 -7.561 1.00 85.44 318 GLN A N 1
ATOM 2547 C CA . GLN A 1 318 ? 19.463 -10.220 -8.625 1.00 85.44 318 GLN A CA 1
ATOM 2548 C C . GLN A 1 318 ? 20.925 -10.563 -8.289 1.00 85.44 318 GLN A C 1
ATOM 2550 O O . GLN A 1 318 ? 21.475 -11.499 -8.865 1.00 85.44 318 GLN A O 1
ATOM 2555 N N . SER A 1 319 ? 21.539 -9.851 -7.338 1.00 89.75 319 SER A N 1
ATOM 2556 C CA . SER A 1 319 ? 22.946 -10.031 -6.930 1.00 89.75 319 SER A CA 1
ATOM 2557 C C . SER A 1 319 ? 23.079 -10.687 -5.548 1.00 89.75 319 SER A C 1
ATOM 2559 O O . SER A 1 319 ? 23.879 -10.240 -4.730 1.00 89.75 319 SER A O 1
ATOM 2561 N N . ALA A 1 320 ? 22.219 -11.662 -5.235 1.00 88.81 320 ALA A N 1
ATOM 2562 C CA . ALA A 1 320 ? 22.170 -12.273 -3.905 1.00 88.81 320 ALA A CA 1
ATOM 2563 C C . ALA A 1 320 ? 23.430 -13.105 -3.600 1.00 88.81 320 ALA A C 1
ATOM 2565 O O . ALA A 1 320 ? 23.942 -13.811 -4.468 1.00 88.81 320 ALA A O 1
ATOM 2566 N N . MET A 1 321 ? 23.897 -13.022 -2.356 1.00 90.88 321 MET A N 1
ATOM 2567 C CA . MET A 1 321 ? 25.084 -13.694 -1.823 1.00 90.88 321 MET A CA 1
ATOM 2568 C C . MET A 1 321 ? 24.707 -14.603 -0.646 1.00 90.88 321 MET A C 1
ATOM 2570 O O . MET A 1 321 ? 23.737 -14.341 0.070 1.00 90.88 321 MET A O 1
ATOM 2574 N N . ASP A 1 322 ? 25.516 -15.634 -0.397 1.00 91.69 322 ASP A N 1
ATOM 2575 C CA . ASP A 1 322 ? 25.338 -16.522 0.755 1.00 91.69 322 ASP A CA 1
ATOM 2576 C C . ASP A 1 322 ? 25.328 -15.746 2.084 1.00 91.69 322 ASP A C 1
ATOM 2578 O O . ASP A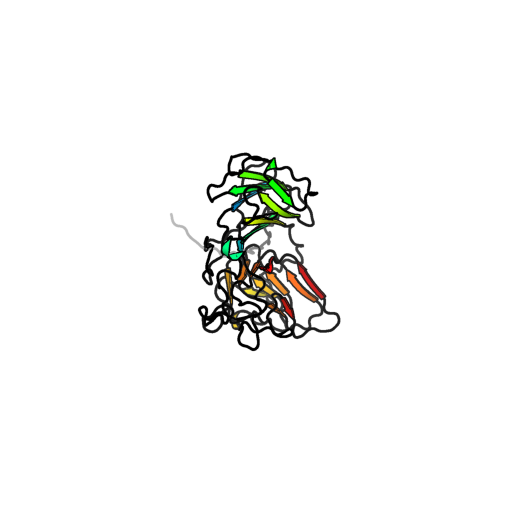 1 322 ? 26.115 -14.822 2.300 1.00 91.69 322 ASP A O 1
ATOM 2582 N N . ASN A 1 323 ? 24.472 -16.180 3.013 1.00 93.56 323 ASN A N 1
ATOM 2583 C CA . ASN A 1 323 ? 24.312 -15.620 4.363 1.00 93.56 323 ASN A CA 1
ATOM 2584 C C . ASN A 1 323 ? 23.802 -14.161 4.440 1.00 93.56 323 ASN A C 1
ATOM 2586 O O . ASN A 1 323 ? 23.896 -13.545 5.504 1.00 93.56 323 ASN A O 1
ATOM 2590 N N . GLN A 1 324 ? 23.219 -13.602 3.372 1.00 97.19 324 GLN A N 1
ATOM 2591 C CA . G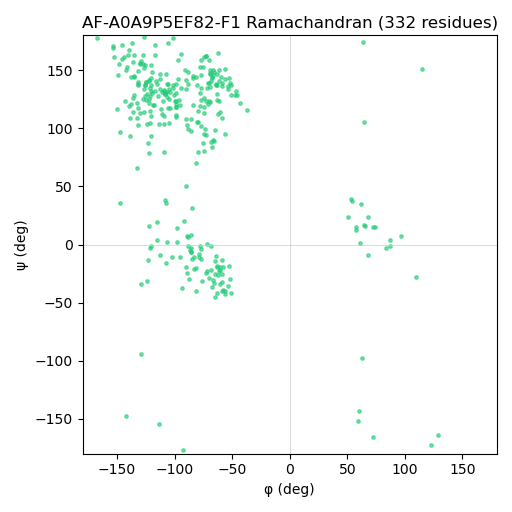LN A 1 324 ? 22.476 -12.339 3.481 1.00 97.19 324 GLN A CA 1
ATOM 2592 C C . GLN A 1 324 ? 21.162 -12.508 4.262 1.00 97.19 324 GLN A C 1
ATOM 2594 O O . GLN A 1 324 ? 20.413 -13.461 4.054 1.00 97.19 324 GLN A O 1
ATOM 2599 N N . THR A 1 325 ? 20.850 -11.538 5.124 1.00 97.75 325 THR A N 1
ATOM 2600 C CA . THR A 1 325 ? 19.578 -11.436 5.860 1.00 97.75 325 THR A CA 1
ATOM 2601 C C . THR A 1 325 ? 18.771 -10.228 5.383 1.00 97.75 325 THR A C 1
ATOM 2603 O O . THR A 1 325 ? 19.305 -9.122 5.284 1.00 97.75 325 THR A O 1
ATOM 2606 N N . TRP A 1 326 ? 17.473 -10.422 5.139 1.00 98.12 326 TRP A N 1
ATOM 2607 C CA . TRP A 1 326 ? 16.530 -9.349 4.819 1.00 98.12 326 TRP A CA 1
ATOM 2608 C C . TRP A 1 326 ? 15.608 -9.058 6.006 1.00 98.12 326 TRP A C 1
ATOM 2610 O O . TRP A 1 326 ? 14.996 -9.974 6.555 1.00 98.12 326 TRP A O 1
ATOM 2620 N N . HIS A 1 327 ? 15.459 -7.784 6.369 1.00 98.19 327 HIS A N 1
ATOM 2621 C CA . HIS A 1 327 ? 14.440 -7.331 7.317 1.00 98.19 327 HIS A CA 1
ATOM 2622 C C . HIS A 1 327 ? 13.361 -6.524 6.590 1.00 98.19 327 HIS A C 1
ATOM 2624 O O . HIS A 1 327 ? 13.573 -5.356 6.262 1.00 98.19 327 HIS A O 1
ATOM 2630 N N . CYS A 1 328 ? 12.196 -7.139 6.370 1.00 98.38 328 CYS A N 1
ATOM 2631 C CA . CYS A 1 328 ? 10.993 -6.458 5.891 1.00 98.38 328 CYS A CA 1
ATOM 2632 C C . CYS A 1 328 ? 10.064 -6.160 7.079 1.00 98.38 328 CYS A C 1
ATOM 2634 O O . CYS A 1 328 ? 9.561 -7.092 7.708 1.00 98.38 328 CYS A O 1
ATOM 2636 N N . ILE A 1 329 ? 9.887 -4.884 7.447 1.00 98.06 329 ILE A N 1
ATOM 2637 C CA . ILE A 1 329 ? 9.180 -4.486 8.683 1.00 98.06 329 ILE A CA 1
ATOM 2638 C C . ILE A 1 329 ? 8.271 -3.275 8.426 1.00 98.06 329 ILE A C 1
ATOM 2640 O O . ILE A 1 329 ? 8.692 -2.121 8.529 1.00 98.06 329 ILE A O 1
ATOM 2644 N N . GLY A 1 330 ? 7.003 -3.545 8.108 1.00 97.75 330 GLY A N 1
ATOM 2645 C CA . GLY A 1 330 ? 5.944 -2.534 7.994 1.00 97.75 330 GLY A CA 1
ATOM 2646 C C . GLY A 1 330 ? 5.381 -2.202 6.599 1.00 97.75 330 GLY A C 1
ATOM 2647 O O . GLY A 1 330 ? 4.208 -1.824 6.578 1.00 97.75 330 GLY A O 1
ATOM 2648 N N . PRO A 1 331 ? 6.110 -2.338 5.467 1.00 98.50 331 PRO A N 1
ATOM 2649 C CA . PRO A 1 331 ? 5.579 -1.949 4.161 1.00 98.50 331 PRO A CA 1
ATOM 2650 C C . PRO A 1 331 ? 4.301 -2.692 3.776 1.00 98.50 331 PRO A C 1
ATOM 2652 O O . PRO A 1 331 ? 4.207 -3.909 3.945 1.00 98.50 331 PRO A O 1
ATOM 2655 N N . THR A 1 332 ? 3.354 -1.962 3.192 1.00 98.88 332 THR A N 1
ATOM 2656 C CA . THR A 1 332 ? 2.219 -2.556 2.477 1.00 98.88 332 THR A CA 1
ATOM 2657 C C . THR A 1 332 ? 2.603 -2.734 1.008 1.00 98.88 332 THR A C 1
ATOM 2659 O O . THR A 1 332 ? 3.153 -1.813 0.401 1.00 98.88 332 THR A O 1
ATOM 2662 N N . LEU A 1 333 ? 2.310 -3.902 0.437 1.00 98.62 333 LEU A N 1
ATOM 2663 C CA . LEU A 1 333 ? 2.316 -4.110 -1.011 1.00 98.62 333 LEU A CA 1
ATOM 2664 C C . LEU A 1 333 ? 0.888 -3.981 -1.544 1.00 98.62 333 LEU A C 1
ATOM 2666 O O . LEU A 1 333 ? -0.044 -4.430 -0.877 1.00 98.62 333 LEU A O 1
ATOM 2670 N N . ASN A 1 334 ? 0.755 -3.392 -2.730 1.00 97.88 334 ASN A N 1
ATOM 2671 C CA . ASN A 1 334 ? -0.468 -3.332 -3.533 1.00 97.88 334 ASN A CA 1
ATOM 2672 C C . ASN A 1 334 ? -0.143 -3.767 -4.965 1.00 97.88 334 ASN A C 1
ATOM 2674 O O . ASN A 1 334 ? 0.907 -3.299 -5.457 1.00 97.88 334 ASN A O 1
#

Organism: NCBI:txid1803897

Secondary structure (DSSP, 8-state):
-------------------------SEE----SSEE--SSSPPPTT-EEB-SSEEEEEEETTT---EEE--EEE-GGGG-TTEEETTEEEEE---TT--S-SSTTTTT-EEEEEEEEESS-EEEEEEESSS-----GGGEEEESGGG--EEEEEETTEEEEEE---TT-EEEEEEEGGGEETTEETEEEEEEEEPPPPGGGS--TT-TTEEEEPSEEE-GGGSTT-SEEEEPSEEEEEEETTEETS--EE--TT--EEEEPTTEEEES-EEE----SEEEEESS-EEE-TTSPTTEEGGGTTEE---TTTB--SEEETT--TT-EEEEESPEE-

Nearest PDB structures (foldseek):
  1ogm-assembly1_X  TM=9.592E-01  e=3.109E-35  Talaromyces minioluteus
  6nzs-assembly1_A  TM=8.930E-01  e=2.721E-26  Pseudarthrobacter oxydans
  3wwg-assembly4_D  TM=8.957E-01  e=5.086E-26  Aspergillus niger
  3wwg-assembly2_B  TM=8.935E-01  e=1.300E-25  Aspergillus niger
  2z8g-assembly2_B  TM=8.955E-01  e=6.541E-25  Aspergillus niger